Protein 9CWW (pdb70)

Secondary structure (DSSP, 8-state):
---EEEEEEEEEEEEES-EES-EEEEEEEEES--/---EEEEEEEEEEEEES-EES-EEEEEEEEES--/---EEEEEEEEEEEEES-EES-EEEEEEEEES--/---EEEEEEEEEEEEES-EES-EEEEEEEEES--/---EEEEEEEEEEEEES-EES-EEEEEEEEES--/---EEEEEEEEEEEEES-EES-EEEEEEEEES--

Structure (mmCIF, N/CA/C/O backbone):
data_9CWW
#
_entry.id   9CWW
#
_cell.length_a   1.00
_cell.length_b   1.00
_cell.length_c   1.00
_cell.angle_alpha   90.00
_cell.angle_beta   90.00
_cell.angle_gamma   90.00
#
_symmetry.space_group_name_H-M   'P 1'
#
loop_
_atom_site.group_PDB
_atom_site.id
_atom_site.type_symbol
_atom_site.label_atom_id
_atom_site.label_alt_id
_atom_site.label_comp_id
_atom_site.label_asym_id
_atom_site.label_entity_id
_atom_site.label_seq_id
_atom_site.pdbx_PDB_ins_code
_atom_site.Cartn_x
_atom_site.Cartn_y
_atom_site.Cartn_z
_atom_site.occupancy
_atom_site.B_iso_or_equiv
_atom_site.auth_seq_id
_atom_site.auth_comp_id
_atom_site.auth_asym_id
_atom_site.auth_atom_id
_atom_site.pdbx_PDB_model_num
ATOM 1 N N . PRO A 1 42 ? 163.42210 124.58561 144.26473 1.000 62.93007 42 PRO A N 1
ATOM 2 C CA . PRO A 1 42 ? 162.41730 125.41797 143.59868 1.000 61.42172 42 PRO A CA 1
ATOM 3 C C . PRO A 1 42 ? 161.94672 126.58239 144.46564 1.000 60.98150 42 PRO A C 1
ATOM 4 O O . PRO A 1 42 ? 161.72054 126.40658 145.66184 1.000 61.65579 42 PRO A O 1
ATOM 8 N N . GLY A 1 43 ? 161.80633 127.76143 143.85888 1.000 52.82113 43 GLY A N 1
ATOM 9 C CA . GLY A 1 43 ? 161.37695 128.92544 144.61544 1.000 49.09445 43 GLY A CA 1
ATOM 10 C C . GLY A 1 43 ? 159.95411 128.80698 145.12521 1.000 48.04282 43 GLY A C 1
ATOM 11 O O . GLY A 1 43 ? 159.65740 129.18905 146.25975 1.000 47.97679 43 GLY A O 1
ATOM 12 N N . LEU A 1 44 ? 159.05586 128.27785 144.29685 1.000 42.58660 44 LEU A N 1
ATOM 13 C CA . LEU A 1 44 ? 157.64885 128.13398 144.65767 1.000 36.07968 44 LEU A CA 1
ATOM 14 C C . LEU A 1 44 ? 157.06267 126.97078 143.87125 1.000 37.93784 44 LEU A C 1
ATOM 15 O O . LEU A 1 44 ? 157.02047 127.01065 142.63795 1.000 46.08012 44 LEU A O 1
ATOM 20 N N . MET A 1 45 ? 156.61517 125.94037 144.58283 1.000 39.18995 45 MET A N 1
ATOM 21 C CA . MET A 1 45 ? 155.92558 124.80226 143.98875 1.000 37.97266 45 MET A CA 1
ATOM 22 C C . MET A 1 45 ? 154.49737 124.78691 144.51291 1.000 38.49881 45 MET A C 1
ATOM 23 O O . MET A 1 45 ? 154.28120 124.79833 145.72899 1.000 47.15036 45 MET A O 1
ATOM 28 N N . ALA A 1 46 ? 153.52694 124.76592 143.60203 1.000 31.56629 46 ALA A N 1
ATOM 29 C CA . ALA A 1 46 ? 152.12196 124.85614 143.98189 1.000 31.38103 46 ALA A CA 1
ATOM 30 C C . ALA A 1 46 ? 151.29494 123.92410 143.11228 1.000 31.76736 46 ALA A C 1
ATOM 31 O O . ALA A 1 46 ? 151.33156 124.02347 141.88274 1.000 36.72330 46 ALA A O 1
ATOM 33 N N . GLN A 1 47 ? 150.55529 123.02201 143.75142 1.000 29.93596 47 GLN A N 1
ATOM 34 C CA . GLN A 1 47 ? 149.55192 122.20036 143.08434 1.000 26.63412 47 GLN A CA 1
ATOM 35 C C . GLN A 1 47 ? 148.18740 122.62764 143.61108 1.000 26.13233 47 GLN A C 1
ATOM 36 O O . GLN A 1 47 ? 147.82587 122.30756 144.74763 1.000 41.88031 47 GLN A O 1
ATOM 42 N N . MET A 1 48 ? 147.43231 123.34884 142.78788 1.000 21.51893 48 MET A N 1
ATOM 43 C CA . MET A 1 48 ? 146.20256 123.99798 143.21871 1.000 25.72602 48 MET A CA 1
ATOM 44 C C . MET A 1 48 ? 145.02302 123.47323 142.41461 1.000 26.38588 48 MET A C 1
ATOM 45 O O . MET A 1 48 ? 145.10391 123.35619 141.18776 1.000 30.91336 48 MET A O 1
ATOM 50 N N . ALA A 1 49 ? 143.93343 123.15797 143.11028 1.000 27.99495 49 ALA A N 1
ATOM 51 C CA . ALA A 1 49 ? 142.66976 122.77077 142.49262 1.000 25.11542 49 ALA A CA 1
ATOM 52 C C . ALA A 1 49 ? 141.59691 123.72593 142.99919 1.000 24.20202 49 ALA A C 1
ATOM 53 O O . ALA A 1 49 ? 141.15729 123.61988 144.14890 1.000 39.27626 49 ALA A O 1
ATOM 55 N N . THR A 1 50 ? 141.17810 124.65385 142.14501 1.000 29.12103 50 THR A N 1
ATOM 56 C CA . THR A 1 50 ? 140.24825 125.70748 142.51956 1.000 30.95687 50 THR A CA 1
ATOM 57 C C . THR A 1 50 ? 138.92294 125.52608 141.79156 1.000 28.07663 50 THR A C 1
ATOM 58 O O . THR A 1 50 ? 138.88910 125.25790 140.58723 1.000 35.30471 50 THR A O 1
ATOM 62 N N . THR A 1 51 ? 137.82937 125.67170 142.53697 1.000 27.00419 51 THR A N 1
ATOM 63 C CA . THR A 1 51 ? 136.48485 125.55442 141.98477 1.000 25.44271 51 THR A CA 1
ATOM 64 C C . THR A 1 51 ? 135.67203 126.75642 142.43577 1.000 23.31211 51 THR A C 1
ATOM 65 O O . THR A 1 51 ? 135.60779 127.04714 143.63386 1.000 39.58347 51 THR A O 1
ATOM 69 N N . ALA A 1 52 ? 135.05376 127.44967 141.48318 1.000 23.14611 52 ALA A N 1
ATOM 70 C CA . ALA A 1 52 ? 134.24130 128.62300 141.77155 1.000 22.32371 52 ALA A CA 1
ATOM 71 C C . ALA A 1 52 ? 132.91657 128.51147 141.03453 1.000 24.16166 52 ALA A C 1
ATOM 72 O O . ALA A 1 52 ? 132.89058 128.18383 139.84429 1.000 32.29172 52 ALA A O 1
ATOM 74 N N . ALA A 1 53 ? 131.82258 128.78137 141.74216 1.000 20.53934 53 ALA A N 1
ATOM 75 C CA . ALA A 1 53 ? 130.49142 128.76624 141.15602 1.000 18.20115 53 ALA A CA 1
ATOM 76 C C . ALA A 1 53 ? 129.67296 129.90214 141.74765 1.000 16.38877 53 ALA A C 1
ATOM 77 O O . ALA A 1 53 ? 129.71751 130.14164 142.95685 1.000 32.74079 53 ALA A O 1
ATOM 79 N N . GLY A 1 54 ? 128.92327 130.59437 140.89346 1.000 22.49716 54 GLY A N 1
ATOM 80 C CA . GLY A 1 54 ? 128.11029 131.70712 141.34317 1.000 24.39347 54 GLY A CA 1
ATOM 81 C C . GLY A 1 54 ? 128.91905 132.83991 141.94094 1.000 21.35213 54 GLY A C 1
ATOM 82 O O . GLY A 1 54 ? 128.61861 133.31275 143.04046 1.000 34.69719 54 GLY A O 1
ATOM 83 N N . VAL A 1 55 ? 129.95887 133.27282 141.23602 1.000 25.18914 55 VAL A N 1
ATOM 84 C CA . VAL A 1 55 ? 130.84826 134.32717 141.70787 1.000 22.11240 55 VAL A CA 1
ATOM 85 C C . VAL A 1 55 ? 130.49725 135.61785 140.98070 1.000 25.95924 55 VAL A C 1
ATOM 86 O O . VAL A 1 55 ? 130.45022 135.65229 139.74540 1.000 33.36760 55 VAL A O 1
ATOM 90 N N . ALA A 1 56 ? 130.24912 136.67915 141.74447 1.000 29.46136 56 ALA A N 1
ATOM 91 C CA . ALA A 1 56 ? 129.98116 138.00495 141.20109 1.000 23.89778 56 ALA A CA 1
ATOM 92 C C . ALA A 1 56 ? 131.03610 138.96451 141.73024 1.000 23.00486 56 ALA A 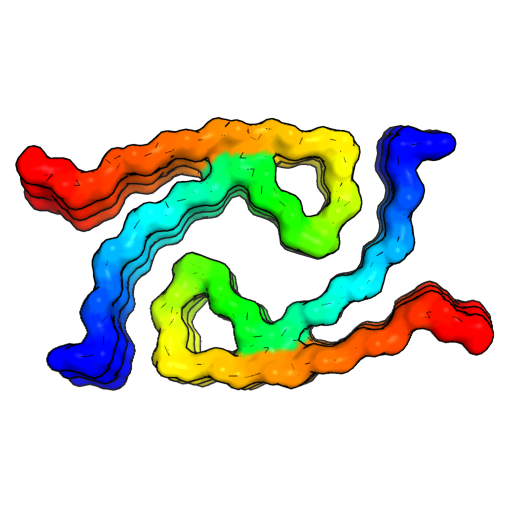C 1
ATOM 93 O O . ALA A 1 56 ? 131.16806 139.13533 142.94667 1.000 31.98566 56 ALA A O 1
ATOM 95 N N . VAL A 1 57 ? 131.78158 139.58803 140.82217 1.000 23.84963 57 VAL A N 1
ATOM 96 C CA . VAL A 1 57 ? 132.86854 140.49412 141.17647 1.000 26.47968 57 VAL A CA 1
ATOM 97 C C . VAL A 1 57 ? 132.57616 141.83999 140.52826 1.000 21.37865 57 VAL A C 1
ATOM 98 O O . VAL A 1 57 ? 132.55089 141.95067 139.29549 1.000 28.85697 57 VAL A O 1
ATOM 102 N N . GLY A 1 58 ? 132.35653 142.85956 141.35306 1.000 24.72847 58 GLY A N 1
ATOM 103 C CA . GLY A 1 58 ? 132.07850 144.19460 140.84469 1.000 17.34056 58 GLY A CA 1
ATOM 104 C C . GLY A 1 58 ? 130.86503 144.26276 139.94489 1.000 20.78259 58 GLY A C 1
ATOM 105 O O . GLY A 1 58 ? 130.87563 144.99298 138.94674 1.000 28.30038 58 GLY A O 1
ATOM 106 N N . SER A 1 59 ? 129.80864 143.52909 140.28415 1.000 21.21957 59 SER A N 1
ATOM 107 C CA . SER A 1 59 ? 128.66709 143.35343 139.40136 1.000 25.28946 59 SER A CA 1
ATOM 108 C C . SER A 1 59 ? 127.37543 143.71130 140.12135 1.000 22.77780 59 SER A C 1
ATOM 109 O O . SER A 1 59 ? 127.28616 143.63851 141.34848 1.000 31.25810 59 SER A O 1
ATOM 112 N N . ALA A 1 60 ? 126.37350 144.10655 139.34049 1.000 27.05797 60 ALA A N 1
ATOM 113 C CA . ALA A 1 60 ? 125.02902 144.37196 139.85024 1.000 26.47338 60 ALA A CA 1
ATOM 114 C C . ALA A 1 60 ? 124.14026 143.21856 139.39701 1.000 26.47065 60 ALA A C 1
ATOM 115 O O . ALA A 1 60 ? 123.60602 143.21926 138.28774 1.000 29.69620 60 ALA A O 1
ATOM 117 N N . VAL A 1 61 ? 123.98469 142.22355 140.26639 1.000 24.96515 61 VAL A N 1
ATOM 118 C CA . VAL A 1 61 ? 123.26818 140.99677 139.93862 1.000 26.13081 61 VAL A CA 1
ATOM 119 C C . VAL A 1 61 ? 121.99823 140.91334 140.77103 1.000 20.86860 61 VAL A C 1
ATOM 120 O O . VAL A 1 61 ? 122.01843 141.14001 141.98583 1.000 32.17874 61 VAL A O 1
ATOM 124 N N . GLY A 1 62 ? 120.88610 140.59068 140.11231 1.000 21.03009 62 GLY A N 1
ATOM 125 C CA . GLY A 1 62 ? 119.63155 140.42952 140.82487 1.000 22.45721 62 GLY A CA 1
ATOM 126 C C . GLY A 1 62 ? 119.61943 139.21835 141.73757 1.000 24.92632 62 GLY A C 1
ATOM 127 O O . GLY A 1 62 ? 119.11683 139.28337 142.86284 1.000 28.66368 62 GLY A O 1
ATOM 128 N N . HIS A 1 63 ? 120.17241 138.10149 141.26867 1.000 26.00608 63 HIS A N 1
ATOM 129 C CA . HIS A 1 63 ? 120.15724 136.85996 142.02794 1.000 19.04558 63 HIS A CA 1
ATOM 130 C C . HIS A 1 63 ? 121.32479 135.99454 141.57864 1.000 21.53593 63 HIS A C 1
ATOM 131 O O . HIS A 1 63 ? 121.61155 135.90157 140.38259 1.000 36.01250 63 HIS A O 1
ATOM 138 N N . VAL A 1 64 ? 121.99138 135.36241 142.54248 1.000 22.21315 64 VAL A N 1
ATOM 139 C CA . VAL A 1 64 ? 123.14749 134.51285 142.28169 1.000 22.61895 64 VAL A CA 1
ATOM 140 C C . VAL A 1 64 ? 122.89542 133.14046 142.88875 1.000 26.03054 64 VAL A C 1
ATOM 141 O O . VAL A 1 64 ? 122.50597 133.03521 144.05688 1.000 33.95914 64 VAL A O 1
ATOM 145 N N . MET A 1 65 ? 123.11894 132.09410 142.09671 1.000 33.19581 65 MET A N 1
ATOM 146 C CA . MET A 1 65 ? 123.05542 130.71515 142.56144 1.000 30.46561 65 MET A CA 1
ATOM 147 C C . MET A 1 65 ? 124.37912 130.03754 142.24748 1.000 30.32454 65 MET A C 1
ATOM 148 O O . MET A 1 65 ? 124.92431 130.21473 141.15370 1.000 39.76101 65 MET A O 1
ATOM 153 N N . GLY A 1 66 ? 124.89407 129.26786 143.20170 1.000 24.34736 66 GLY A N 1
ATOM 154 C CA . GLY A 1 66 ? 126.16476 128.59944 143.00800 1.000 21.80361 66 GLY A CA 1
ATOM 155 C C . GLY A 1 66 ? 126.26653 127.25462 143.69582 1.000 23.94622 66 GLY A C 1
ATOM 156 O O . GLY A 1 66 ? 125.91110 127.11870 144.86998 1.000 39.96711 66 GLY A O 1
ATOM 157 N N . SER A 1 67 ? 126.75041 126.25029 142.96831 1.000 24.89597 67 SER A N 1
ATOM 158 C CA . SER A 1 67 ? 126.98048 124.91668 143.51009 1.000 25.64293 67 SER A CA 1
ATOM 159 C C . SER A 1 67 ? 128.33682 124.43280 143.02424 1.000 24.25592 67 SER A C 1
ATOM 160 O O . SER A 1 67 ? 128.55219 124.29840 141.81566 1.000 35.55635 67 SER A O 1
ATOM 163 N N . ALA A 1 68 ? 129.24632 124.17249 143.95903 1.000 27.90683 68 ALA A N 1
ATOM 164 C CA . ALA A 1 68 ? 130.60920 123.78440 143.63018 1.000 26.61254 68 ALA A CA 1
ATOM 165 C C . ALA A 1 68 ? 131.00913 122.55134 144.42563 1.000 28.74594 68 ALA A C 1
ATOM 166 O O . ALA A 1 68 ? 130.68006 122.42966 145.60892 1.000 38.75587 68 ALA A O 1
ATOM 168 N N . LEU A 1 69 ? 131.71874 121.63873 143.76615 1.000 26.92737 69 LEU A N 1
ATOM 169 C CA . LEU A 1 69 ? 132.22807 120.42559 144.38788 1.000 29.56364 69 LEU A CA 1
ATOM 170 C C . LEU A 1 69 ? 133.65936 120.20147 143.92533 1.000 29.98733 69 LEU A C 1
ATOM 171 O O . LEU A 1 69 ? 133.97787 120.40566 142.75048 1.000 35.96075 69 LEU A O 1
ATOM 176 N N . THR A 1 70 ? 134.52115 119.78414 144.85036 1.000 38.19387 70 THR A N 1
ATOM 177 C CA . THR A 1 70 ? 135.93153 119.57121 144.55510 1.000 37.03846 70 THR A CA 1
ATOM 178 C C . THR A 1 70 ? 136.40123 118.26404 145.17194 1.000 35.18400 70 THR A C 1
ATOM 179 O O . THR A 1 70 ? 136.16913 118.01331 146.35868 1.000 43.04477 70 THR A O 1
ATOM 183 N N . GLY A 1 71 ? 137.05772 117.43800 144.36340 1.000 34.78290 71 GLY A N 1
ATOM 184 C CA . GLY A 1 71 ? 137.76258 116.27547 144.86211 1.000 32.24621 71 GLY A CA 1
ATOM 185 C C . GLY A 1 71 ? 139.19768 116.28627 144.38168 1.000 33.45397 71 GLY A C 1
ATOM 186 O O . GLY A 1 71 ? 139.44947 116.16933 143.17943 1.000 46.44338 71 GLY A O 1
ATOM 187 N N . ALA A 1 72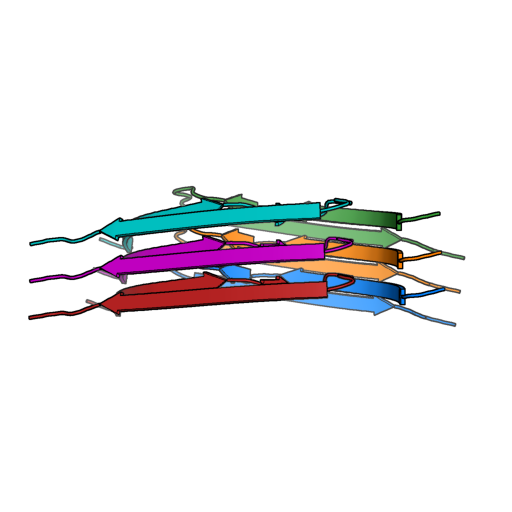 ? 140.15073 116.42418 145.29991 1.000 35.18436 72 ALA A N 1
ATOM 188 C CA . ALA A 1 72 ? 141.54262 116.60199 144.91895 1.000 35.59326 72 ALA A CA 1
ATOM 189 C C . ALA A 1 72 ? 142.44589 115.78810 145.83299 1.000 40.08948 72 ALA A C 1
ATOM 190 O O . ALA A 1 72 ? 142.09410 115.47352 146.97194 1.000 43.08838 72 ALA A O 1
ATOM 192 N N . PHE A 1 73 ? 143.62514 115.45348 145.30593 1.000 40.50313 73 PHE A N 1
ATOM 193 C CA . PHE A 1 73 ? 144.67148 114.75827 146.05768 1.000 41.02529 73 PHE A CA 1
ATOM 194 C C . PHE A 1 73 ? 144.15731 113.45391 146.66209 1.000 41.66877 73 PHE A C 1
ATOM 195 O O . PHE A 1 73 ? 144.45399 113.11344 147.80890 1.000 42.13938 73 PHE A O 1
ATOM 203 N N . SER A 1 74 ? 143.37752 112.71493 145.87823 1.000 49.40444 74 SER A N 1
ATOM 204 C CA . SER A 1 74 ? 142.84500 111.42906 146.30549 1.000 50.75145 74 SER A CA 1
ATOM 205 C C . SER A 1 74 ? 143.89437 110.34517 146.09719 1.000 49.76525 74 SER A C 1
ATOM 206 O O . SER A 1 74 ? 144.49391 110.25083 145.02154 1.000 50.82481 74 SER A O 1
ATOM 209 N N . GLY A 1 75 ? 144.11353 109.53374 147.12622 1.000 52.67279 75 GLY A N 1
ATOM 210 C CA . GLY A 1 75 ? 145.09142 108.46399 147.05758 1.000 52.34434 75 GLY A CA 1
ATOM 211 C C . GLY A 1 75 ? 144.66341 107.31494 146.16625 1.000 53.90312 75 GLY A C 1
ATOM 212 O O . GLY A 1 75 ? 143.48180 107.16401 145.85645 1.000 55.30507 75 GLY A O 1
ATOM 213 N N . PRO B 1 42 ? 163.89922 125.74065 139.78775 1.000 62.93007 42 PRO B N 1
ATOM 214 C CA . PRO B 1 42 ? 162.86350 126.53178 139.11884 1.000 61.42172 42 PRO B CA 1
ATOM 215 C C . PRO B 1 42 ? 162.33892 127.67197 139.98701 1.000 60.98150 42 PRO B C 1
ATOM 216 O O . PRO B 1 42 ? 162.11388 127.48240 141.18133 1.000 61.65579 42 PRO B O 1
ATOM 220 N N . GLY B 1 43 ? 162.15169 128.84612 139.38341 1.000 52.82113 43 GLY B N 1
ATOM 221 C CA . GLY B 1 43 ? 161.66889 129.98804 140.14142 1.000 49.09445 43 GLY B CA 1
ATOM 222 C C . GLY B 1 43 ? 160.24962 129.80719 140.64277 1.000 48.04282 43 GLY B C 1
ATOM 223 O O . GLY B 1 43 ? 159.93066 130.17219 141.77688 1.000 47.97679 43 GLY B O 1
ATOM 224 N N . LEU B 1 44 ? 159.37932 129.24320 139.80759 1.000 42.58660 44 LEU B N 1
ATOM 225 C CA . LEU B 1 44 ? 157.97778 129.03817 140.15999 1.000 36.07968 44 LEU B CA 1
ATOM 226 C C . LEU B 1 44 ? 157.44608 127.85385 139.36639 1.000 37.93784 44 LEU B C 1
ATOM 227 O O . LEU B 1 44 ? 157.40899 127.89630 138.13302 1.000 46.08012 44 LEU B O 1
ATOM 232 N N . MET B 1 45 ? 157.03905 126.80276 140.07200 1.000 39.18995 45 MET B N 1
ATOM 233 C CA . MET B 1 45 ? 156.40192 125.63841 139.47025 1.000 37.97266 45 MET B CA 1
ATOM 234 C C . MET B 1 45 ? 154.97280 125.56029 139.98629 1.000 38.49881 45 MET B C 1
ATOM 235 O O . MET B 1 45 ? 154.74967 125.55814 141.20117 1.000 47.15036 45 MET B O 1
ATOM 240 N N . ALA B 1 46 ? 154.00916 125.50120 139.06989 1.000 31.56629 46 ALA B N 1
ATOM 241 C CA . ALA B 1 46 ? 152.59956 125.53007 139.44212 1.000 31.38103 46 ALA B CA 1
ATOM 242 C C . ALA B 1 46 ? 151.81784 124.56672 138.56476 1.000 31.76736 46 ALA B C 1
ATOM 243 O O . ALA B 1 46 ? 151.85693 124.67196 137.33578 1.000 36.72330 46 ALA B O 1
ATOM 245 N N . GLN B 1 47 ? 151.11385 123.63163 139.19670 1.000 29.93596 47 GLN B N 1
ATOM 246 C CA . GLN B 1 47 ? 150.15012 122.77033 138.52124 1.000 26.63412 47 GLN B CA 1
ATOM 247 C C . GLN B 1 47 ? 148.76575 123.13714 139.04170 1.000 26.13233 47 GLN B C 1
ATOM 248 O O . GLN B 1 47 ? 148.41197 122.79788 140.17512 1.000 41.88031 47 GLN B O 1
ATOM 254 N N . MET B 1 48 ? 147.98511 123.82843 138.21667 1.000 21.51893 48 MET B N 1
ATOM 255 C CA . MET B 1 48 ? 146.72644 124.42299 138.64273 1.000 25.72602 48 MET B CA 1
ATOM 256 C C . MET B 1 48 ? 145.57479 123.85130 137.83024 1.000 26.38588 48 MET B C 1
ATOM 257 O O . MET B 1 48 ? 145.66733 123.74220 136.60348 1.000 30.91336 48 MET B O 1
ATOM 262 N N . ALA B 1 49 ? 144.49584 123.48737 138.51870 1.000 27.99495 49 ALA B N 1
ATOM 263 C CA . ALA B 1 49 ? 143.25325 123.04885 137.89264 1.000 25.11542 49 ALA B CA 1
ATOM 264 C C . ALA B 1 49 ? 142.13786 123.95557 138.39634 1.000 24.20202 49 ALA B C 1
ATOM 265 O O . ALA B 1 49 ? 141.69686 123.82676 139.54319 1.000 39.27626 49 ALA B O 1
ATOM 267 N N . THR B 1 50 ? 141.68453 124.86784 137.54292 1.000 29.12103 50 THR B N 1
ATOM 268 C CA . THR B 1 50 ? 140.70855 125.87951 137.91574 1.000 30.95687 50 THR B CA 1
ATOM 269 C C . THR B 1 50 ? 139.39620 125.64436 137.17968 1.000 28.07663 50 THR B C 1
ATOM 270 O O . THR B 1 50 ? 139.38044 125.37930 135.97428 1.000 35.30471 50 THR B O 1
ATOM 274 N N . THR B 1 51 ? 138.29333 125.74055 137.91939 1.000 27.00419 51 THR B N 1
ATOM 275 C CA . THR B 1 51 ? 136.95809 125.56802 137.35923 1.000 25.44271 51 THR B CA 1
ATOM 276 C C . THR B 1 51 ? 136.09227 126.73264 137.80966 1.000 23.31211 51 THR B C 1
ATOM 277 O O . THR B 1 51 ? 136.00911 127.01607 139.00833 1.000 39.58347 51 THR B O 1
ATOM 281 N N . ALA B 1 52 ? 135.45022 127.40230 136.85591 1.000 23.14611 52 ALA B N 1
ATOM 282 C CA . ALA B 1 52 ? 134.58688 128.53887 137.14361 1.000 22.32371 52 ALA B CA 1
ATOM 283 C C . ALA B 1 52 ? 133.27217 128.37359 136.39877 1.000 24.16166 52 ALA B C 1
ATOM 284 O O . ALA B 1 52 ? 133.26671 128.04940 135.20731 1.000 32.29172 52 ALA B O 1
ATOM 286 N N . ALA B 1 53 ? 132.16379 128.59406 137.10112 1.000 20.53934 53 ALA B N 1
ATOM 287 C CA . ALA B 1 53 ? 130.83773 128.52427 136.50744 1.000 18.20115 53 ALA B CA 1
ATOM 288 C C . ALA B 1 53 ? 129.96831 129.62211 137.09823 1.000 16.38877 53 ALA B C 1
ATOM 289 O O . ALA B 1 53 ? 129.99597 129.85897 138.30845 1.000 32.74079 53 ALA B O 1
ATOM 291 N N . GLY B 1 54 ? 129.19448 130.28479 136.24215 1.000 22.49716 54 GLY B N 1
ATOM 292 C CA . GLY B 1 54 ? 128.33230 131.36025 136.69098 1.000 24.39347 54 GLY B CA 1
ATOM 293 C C . GLY B 1 54 ? 129.08871 132.52435 137.29708 1.000 21.35213 54 GLY B C 1
ATOM 294 O O . GLY B 1 54 ? 128.76233 132.98002 138.39646 1.000 34.69719 54 GLY B O 1
ATOM 295 N N . VAL B 1 55 ? 130.11296 133.00373 136.59948 1.000 25.18914 55 VAL B N 1
ATOM 296 C CA . VAL B 1 55 ? 130.95396 134.09335 137.07986 1.000 22.11240 55 VAL B CA 1
ATOM 297 C C . VAL B 1 55 ? 130.55221 135.37048 136.35504 1.000 25.95924 55 VAL B C 1
ATOM 298 O O . VAL B 1 55 ? 130.51053 135.40731 135.11961 1.000 33.36760 55 VAL B O 1
ATOM 302 N N . ALA B 1 56 ? 130.25483 136.41750 137.12094 1.000 29.46136 56 ALA B N 1
ATOM 303 C CA . ALA B 1 56 ? 129.93354 137.73260 136.58048 1.000 23.89778 56 ALA B CA 1
ATOM 304 C C . ALA B 1 56 ? 130.94366 138.73438 137.11877 1.000 23.00486 56 ALA B C 1
ATOM 305 O O . ALA B 1 56 ? 131.06153 138.90632 138.33649 1.000 31.98566 56 ALA B O 1
ATOM 307 N N . VAL B 1 57 ? 131.66684 139.39236 136.21701 1.000 23.84963 57 VAL B N 1
ATOM 308 C CA . VAL B 1 57 ? 132.71219 140.34271 136.58046 1.000 26.47968 57 VAL B CA 1
ATOM 309 C C . VAL B 1 57 ? 132.36622 141.67719 135.93510 1.000 21.37865 57 VAL B C 1
ATOM 310 O O . VAL B 1 57 ? 132.34301 141.79111 134.70259 1.000 28.85697 57 VAL B O 1
ATOM 314 N N . GLY B 1 58 ? 132.09877 142.68352 136.76205 1.000 24.72847 58 GLY B N 1
ATOM 315 C CA . GLY B 1 58 ? 131.76683 144.00730 136.25658 1.000 17.34056 58 GLY B CA 1
ATOM 316 C C . GLY B 1 58 ? 130.55651 144.02686 135.35019 1.000 20.78259 58 GLY B C 1
ATOM 317 O O . GLY B 1 58 ? 130.54143 144.76044 134.35456 1.000 28.30038 58 GLY B O 1
ATOM 318 N N . SER B 1 59 ? 129.53053 143.24760 135.68104 1.000 21.21957 59 SER B N 1
ATOM 319 C CA . SER B 1 59 ? 128.40239 143.02658 134.79125 1.000 25.28946 59 SER B CA 1
ATOM 320 C C . SER B 1 59 ? 127.09270 143.32646 135.50513 1.000 22.77780 59 SER B C 1
ATOM 321 O O . SER B 1 59 ? 126.99988 143.24554 136.73149 1.000 31.25810 59 SER B O 1
ATOM 324 N N . ALA B 1 60 ? 126.07912 143.68142 134.71996 1.000 27.05797 60 ALA B N 1
ATOM 325 C CA . ALA B 1 60 ? 124.72176 143.88743 135.22301 1.000 26.47338 60 ALA B CA 1
ATOM 326 C C . ALA B 1 60 ? 123.88552 142.69880 134.76093 1.000 26.47065 60 ALA B C 1
ATOM 327 O O . ALA B 1 60 ? 123.35784 142.68069 133.64867 1.000 29.69620 60 ALA B O 1
ATOM 329 N N . VAL B 1 61 ? 123.76778 141.69497 135.62609 1.000 24.96515 61 VAL B N 1
ATOM 330 C CA . VAL B 1 61 ? 123.10606 140.43993 135.29019 1.000 26.13081 61 VAL B CA 1
ATOM 331 C C . VAL B 1 61 ? 121.83628 140.29943 136.11514 1.000 20.86860 61 VAL B C 1
ATOM 332 O O . VAL B 1 61 ? 121.84012 140.52242 137.33079 1.000 32.17874 61 VAL B O 1
ATOM 336 N N . GLY B 1 62 ? 120.74256 139.93201 135.44909 1.000 21.03009 62 GLY B N 1
ATOM 337 C CA . GLY B 1 62 ? 119.49214 139.71495 136.15402 1.000 22.45721 62 GLY B CA 1
ATOM 338 C C . GLY B 1 62 ? 119.52669 138.50110 137.06259 1.000 24.92632 62 GLY B C 1
ATOM 339 O O . GLY B 1 62 ? 119.01561 138.54061 138.18522 1.000 28.66368 62 GLY B O 1
ATOM 340 N N . HIS B 1 63 ? 120.12938 137.41053 136.59309 1.000 26.00608 63 HIS B N 1
ATOM 341 C CA . HIS B 1 63 ? 120.16303 136.16677 137.34811 1.000 19.04558 63 HIS B CA 1
ATOM 342 C C . HIS B 1 63 ? 121.36888 135.35353 136.90251 1.000 21.53593 63 HIS B C 1
ATOM 343 O O . HIS B 1 63 ? 121.66590 135.27716 135.70780 1.000 36.01250 63 HIS B O 1
ATOM 350 N N . VAL B 1 64 ? 122.05653 134.74697 137.86798 1.000 22.21315 64 VAL B N 1
ATOM 351 C CA . VAL B 1 64 ? 123.24925 133.94842 137.61088 1.000 22.61895 64 VAL B CA 1
ATOM 352 C C . VAL B 1 64 ? 123.05263 132.56437 138.21192 1.000 26.03054 64 VAL B C 1
ATOM 353 O O . VAL B 1 64 ? 122.66162 132.43842 139.37748 1.000 33.95914 64 VAL B O 1
ATOM 357 N N . MET B 1 65 ? 123.32494 131.53132 137.41766 1.000 33.19581 65 MET B N 1
ATOM 358 C CA . MET B 1 65 ? 123.31775 130.14927 137.87742 1.000 30.46561 65 MET B CA 1
ATOM 359 C C . MET B 1 65 ? 124.67086 129.52985 137.56866 1.000 30.32454 65 MET B C 1
ATOM 360 O O . MET B 1 65 ? 125.21399 129.73404 136.47857 1.000 39.76101 65 MET B O 1
ATOM 365 N N . GLY B 1 66 ? 125.21293 128.77942 138.52319 1.000 24.34736 66 GLY B N 1
ATOM 366 C CA . GLY B 1 66 ? 126.51202 128.16649 138.33443 1.000 21.80361 66 GLY B CA 1
ATOM 367 C C . GLY B 1 66 ? 126.66730 126.82479 139.01832 1.000 23.94622 66 GLY B C 1
ATOM 368 O O . GLY B 1 66 ? 126.31155 126.66964 140.19000 1.000 39.96711 66 GLY B O 1
ATOM 369 N N . SER B 1 67 ? 127.19757 125.84462 138.29020 1.000 24.89597 67 SER B N 1
ATOM 370 C CA . SER B 1 67 ? 127.48135 124.52010 138.82881 1.000 25.64293 67 SER B CA 1
ATOM 371 C C . SER B 1 67 ? 128.85975 124.09624 138.34900 1.000 24.25592 67 SER B C 1
ATOM 372 O O . SER B 1 67 ? 129.08729 123.97547 137.14121 1.000 35.55635 67 SER B O 1
ATOM 375 N N . ALA B 1 68 ? 129.77438 123.87161 139.28803 1.000 27.90683 68 ALA B N 1
ATOM 376 C CA . ALA B 1 68 ? 131.15436 123.54317 138.96557 1.000 26.61254 68 ALA B CA 1
ATOM 377 C C . ALA B 1 68 ? 131.60216 122.32545 139.75914 1.000 28.74594 68 ALA B C 1
ATOM 378 O O . ALA B 1 68 ? 131.27209 122.18562 140.94015 1.000 38.75587 68 ALA B O 1
ATOM 380 N N . LEU B 1 69 ? 132.35367 121.44629 139.10063 1.000 26.92737 69 LEU B N 1
ATOM 381 C CA . LEU B 1 69 ? 132.91087 120.25376 139.72117 1.000 29.56364 69 LEU B CA 1
ATOM 382 C C . LEU B 1 69 ? 134.35293 120.09254 139.26595 1.000 29.98733 69 LEU B C 1
ATOM 383 O O . LEU B 1 69 ? 134.66889 120.31432 138.09359 1.000 35.96075 69 LEU B O 1
ATOM 388 N N . THR B 1 70 ? 135.22666 119.70903 140.19442 1.000 38.19387 70 THR B N 1
ATOM 389 C CA . THR B 1 70 ? 136.64644 119.55749 139.90641 1.000 37.03846 70 THR B CA 1
ATOM 390 C C . THR B 1 70 ? 137.16808 118.26935 140.52152 1.000 35.18400 70 THR B C 1
ATOM 391 O O . THR B 1 70 ? 136.94038 118.00471 141.70609 1.000 43.04477 70 THR B O 1
ATOM 395 N N . GLY B 1 71 ? 137.86365 117.47495 139.71393 1.000 34.78290 71 GLY B N 1
ATOM 396 C CA . GLY B 1 71 ? 138.61471 116.34177 140.21273 1.000 32.24621 71 GLY B CA 1
ATOM 397 C C . GLY B 1 71 ? 140.05066 116.41547 139.74043 1.000 33.45397 71 GLY B C 1
ATOM 398 O O . GLY B 1 71 ? 140.31381 116.31368 138.53924 1.000 46.44338 71 GLY B O 1
ATOM 399 N N . ALA B 1 72 ? 140.99190 116.59061 140.66448 1.000 35.18436 72 ALA B N 1
ATOM 400 C CA . ALA B 1 72 ? 142.37701 116.82897 140.29196 1.000 35.59326 72 ALA B CA 1
ATOM 401 C C . ALA B 1 72 ? 143.30915 116.05108 141.20836 1.000 40.08948 72 ALA B C 1
ATOM 402 O O . ALA B 1 72 ? 142.96486 115.71771 142.34425 1.000 43.08838 72 ALA B O 1
ATOM 404 N N . PHE B 1 73 ? 144.50448 115.76894 140.68684 1.000 40.50313 73 PHE B N 1
ATOM 405 C CA . PHE B 1 73 ? 145.57538 115.11630 141.44215 1.000 41.02529 73 PHE B CA 1
ATOM 406 C C . PHE B 1 73 ? 145.11402 113.78904 142.03929 1.000 41.66877 73 PHE B C 1
ATOM 407 O O . PHE B 1 73 ? 145.41865 113.45744 143.18662 1.000 42.13938 73 PHE B O 1
ATOM 415 N N . SER B 1 74 ? 144.37078 113.02029 141.24858 1.000 49.40444 74 SER B N 1
ATOM 416 C CA . SER B 1 74 ? 143.89127 111.71136 141.66854 1.000 50.75145 74 SER B CA 1
ATOM 417 C C . SER B 1 74 ? 144.98705 110.67397 141.46254 1.000 49.76525 74 SER B C 1
ATOM 418 O O . SER B 1 74 ? 145.59597 110.60912 140.38998 1.000 50.82481 74 SER B O 1
ATOM 421 N N . GLY B 1 75 ? 145.23498 109.86894 142.49007 1.000 52.67279 75 GLY B N 1
ATOM 422 C CA . GLY B 1 75 ? 146.25798 108.84211 142.42337 1.000 52.34434 75 GLY B CA 1
ATOM 423 C C . GLY B 1 75 ? 145.88428 107.67906 141.52581 1.000 53.90312 75 GLY B C 1
ATOM 424 O O . GLY B 1 75 ? 144.71190 107.47899 141.20885 1.000 55.30507 75 GLY B O 1
ATOM 425 N N . PRO C 1 42 ? 164.33224 126.63135 135.02461 1.000 62.93007 42 PRO C N 1
ATOM 426 C CA . PRO C 1 42 ? 163.26995 127.38213 134.35086 1.000 61.42172 42 PRO C CA 1
ATOM 427 C C . PRO C 1 42 ? 162.70593 128.50864 135.21213 1.000 60.98150 42 PRO C C 1
ATOM 428 O O . PRO C 1 42 ? 162.48723 128.31855 136.40753 1.000 61.65579 42 PRO C O 1
ATOM 432 N N . GLY C 1 43 ? 162.47834 129.67196 134.60147 1.000 52.82113 43 GLY C N 1
ATOM 433 C CA . GLY C 1 43 ? 161.95605 130.80100 135.35258 1.000 49.09445 43 GLY C CA 1
ATOM 434 C C . GLY C 1 43 ? 160.54375 130.57411 135.85486 1.000 48.04282 43 GLY C C 1
ATOM 435 O O . GLY C 1 43 ? 160.21198 130.93464 136.98673 1.000 47.97679 43 GLY C O 1
ATOM 436 N N . LEU C 1 44 ? 159.69376 129.97533 135.02299 1.000 42.58660 44 LEU C N 1
ATOM 437 C CA . LEU C 1 44 ? 158.30004 129.72400 135.37647 1.000 36.07968 44 LEU C CA 1
ATOM 438 C C . LEU C 1 44 ? 157.80992 128.51725 134.58994 1.000 37.93784 44 LEU C C 1
ATOM 439 O O . LEU C 1 44 ? 157.77176 128.55100 133.35633 1.000 46.08012 44 LEU C O 1
ATOM 444 N N . MET C 1 45 ? 157.43931 127.45694 135.30180 1.000 39.18995 45 MET C N 1
ATOM 445 C CA . MET C 1 45 ? 156.84307 126.26765 134.70698 1.000 37.97266 45 MET C CA 1
ATOM 446 C C . MET C 1 45 ? 155.41736 126.14317 135.22334 1.000 38.49881 45 MET C C 1
ATOM 447 O O . MET C 1 45 ? 155.19406 126.14057 136.43818 1.000 47.15036 45 MET C O 1
ATOM 452 N N . ALA C 1 46 ? 154.45663 126.04526 134.30720 1.000 31.56629 46 ALA C N 1
ATOM 453 C CA . ALA C 1 46 ? 153.04675 126.02752 134.67912 1.000 31.38103 46 ALA C CA 1
ATOM 454 C C . ALA C 1 46 ? 152.29913 125.03244 133.80747 1.000 31.76736 46 ALA C C 1
ATOM 455 O O . ALA C 1 46 ? 152.33493 125.13161 132.57788 1.000 36.72330 46 ALA C O 1
ATOM 457 N N . GLN C 1 47 ? 151.62776 124.07733 134.44494 1.000 29.93596 47 GLN C N 1
ATOM 458 C CA . GLN C 1 47 ? 150.69464 123.17914 133.77456 1.000 26.63412 47 GLN C CA 1
ATOM 459 C C . GLN C 1 47 ? 149.29823 123.50091 134.29268 1.000 26.13233 47 GLN C C 1
ATOM 460 O O . GLN C 1 47 ? 148.95606 123.15639 135.42807 1.000 41.88031 47 GLN C O 1
ATOM 466 N N . MET C 1 48 ? 148.49438 124.15979 133.46343 1.000 21.51893 48 MET C N 1
ATOM 467 C CA . MET C 1 48 ? 147.21574 124.71296 133.88579 1.000 25.72602 48 MET C CA 1
ATOM 468 C C . MET C 1 48 ? 146.08483 124.09686 133.07663 1.000 26.38588 48 MET C C 1
ATOM 469 O O . MET C 1 48 ? 146.18147 123.98369 131.85056 1.000 30.91336 48 MET C O 1
ATOM 474 N N . ALA C 1 49 ? 145.01892 123.69993 133.76715 1.000 27.99495 49 ALA C N 1
ATOM 475 C CA . ALA C 1 49 ? 143.79245 123.21489 133.14361 1.000 25.11542 49 ALA C CA 1
ATOM 476 C C . ALA C 1 49 ? 142.64617 124.08544 133.64175 1.000 24.20202 49 ALA C C 1
ATOM 477 O O . ALA C 1 49 ? 142.20955 123.94831 134.78931 1.000 39.27626 49 ALA C O 1
ATOM 479 N N . THR C 1 50 ? 142.16179 124.97634 132.78283 1.000 29.12103 50 THR C N 1
ATOM 480 C CA . THR C 1 50 ? 141.15124 125.95582 133.14947 1.000 30.95687 50 THR C CA 1
ATOM 481 C C . THR C 1 50 ? 139.84805 125.67096 132.41471 1.000 28.07663 50 THR C C 1
ATOM 482 O O . THR C 1 50 ? 139.84185 125.39829 131.21092 1.000 35.30471 50 THR C O 1
ATOM 486 N N . THR C 1 51 ? 138.74229 125.73332 133.15372 1.000 27.00419 51 THR C N 1
ATOM 487 C CA . THR C 1 51 ? 137.41399 125.51131 132.59447 1.000 25.44271 51 THR C CA 1
ATOM 488 C C . THR C 1 51 ? 136.50822 126.64792 133.03782 1.000 23.31211 51 THR C C 1
ATOM 489 O O . THR C 1 51 ? 136.41493 126.93548 134.23476 1.000 39.58347 51 THR C O 1
ATOM 493 N N . ALA C 1 52 ? 135.84366 127.28922 132.08001 1.000 23.14611 52 ALA C N 1
ATOM 494 C CA . ALA C 1 52 ? 134.94139 128.39692 132.36080 1.000 22.32371 52 ALA C CA 1
ATOM 495 C C . ALA C 1 52 ? 133.63343 128.18175 131.61683 1.000 24.16166 52 ALA C C 1
ATOM 496 O O . ALA C 1 52 ? 133.63957 127.85044 130.42734 1.000 32.29172 52 ALA C O 1
ATOM 498 N N . ALA C 1 53 ? 132.51786 128.36791 132.31774 1.000 20.53934 53 ALA C N 1
ATOM 499 C CA . ALA C 1 53 ? 131.19519 128.24868 131.72436 1.000 18.20115 53 ALA C CA 1
ATOM 500 C C . ALA C 1 53 ? 130.28810 129.31928 132.30846 1.000 16.38877 53 ALA C C 1
ATOM 501 O O . ALA C 1 53 ? 130.30717 129.56420 133.51725 1.000 32.74079 53 ALA C O 1
ATOM 503 N N . GLY C 1 54 ? 129.49205 129.94962 131.44834 1.000 22.49716 54 GLY C N 1
ATOM 504 C CA . GLY C 1 54 ? 128.59301 130.99725 131.89063 1.000 24.39347 54 GLY C CA 1
ATOM 505 C C . GLY C 1 54 ? 129.30846 132.19045 132.48982 1.000 21.35213 54 GLY C C 1
ATOM 506 O O . GLY C 1 54 ? 128.96617 132.64112 133.58641 1.000 34.69719 54 GLY C O 1
ATOM 507 N N . VAL C 1 55 ? 130.31572 132.70082 131.78945 1.000 25.18914 55 VAL C N 1
ATOM 508 C CA . VAL C 1 55 ? 131.11833 133.82177 132.26337 1.000 22.11240 55 VAL C CA 1
ATOM 509 C C . VAL C 1 55 ? 130.67282 135.07986 131.53087 1.000 25.95924 55 VAL C C 1
ATOM 510 O O . VAL C 1 55 ? 130.63027 135.10782 130.29524 1.000 33.36760 55 VAL C O 1
ATOM 514 N N . ALA C 1 56 ? 130.33913 136.12053 132.29044 1.000 29.46136 56 ALA C N 1
ATOM 515 C CA . ALA C 1 56 ? 129.97265 137.42045 131.74208 1.000 23.89778 56 ALA C CA 1
ATOM 516 C C . ALA C 1 56 ? 130.94731 138.45981 132.27445 1.000 23.00486 56 ALA C C 1
ATOM 517 O O . ALA C 1 56 ? 131.05878 138.64302 133.49113 1.000 31.98566 56 ALA C O 1
ATOM 519 N N . VAL C 1 57 ? 131.64754 139.13703 131.36883 1.000 23.84963 57 VAL C N 1
ATOM 520 C CA . VAL C 1 57 ? 132.65925 140.12517 131.72668 1.000 26.47968 57 VAL C CA 1
ATOM 521 C C . VAL C 1 57 ? 132.26747 141.44298 131.07330 1.000 21.37865 57 VAL C C 1
ATOM 522 O O . VAL C 1 57 ? 132.24072 141.54864 129.84012 1.000 28.85697 57 VAL C O 1
ATOM 526 N N . GLY C 1 58 ? 131.96508 142.44438 131.89417 1.000 24.72847 58 GLY C N 1
ATOM 527 C CA . GLY C 1 58 ? 131.58765 143.75282 131.38074 1.000 17.34056 58 GLY C CA 1
ATOM 528 C C . GLY C 1 58 ? 130.37766 143.72502 130.47412 1.000 20.78259 58 GLY C C 1
ATOM 529 O O . GLY C 1 58 ? 130.33749 144.45166 129.47411 1.000 28.30038 58 GLY C O 1
ATOM 530 N N . SER C 1 59 ? 129.37918 142.91270 130.80954 1.000 21.21957 59 SER C N 1
ATOM 531 C CA . SER C 1 59 ? 128.25964 142.64741 129.92097 1.000 25.28946 59 SER C CA 1
ATOM 532 C C . SER C 1 59 ? 126.94014 142.90603 130.63292 1.000 22.77780 59 SER C C 1
ATOM 533 O O . SER C 1 59 ? 126.84979 142.82930 131.85973 1.000 31.25810 59 SER C O 1
ATOM 536 N N . ALA C 1 60 ? 125.91511 143.22097 129.84553 1.000 27.05797 60 ALA C N 1
ATOM 537 C CA . ALA C 1 60 ? 124.55128 143.38286 130.34719 1.000 26.47338 60 ALA C CA 1
ATOM 538 C C . ALA C 1 60 ? 123.75685 142.16324 129.89217 1.000 26.47065 60 ALA C C 1
ATOM 539 O O . ALA C 1 60 ? 123.23045 142.12020 128.77999 1.000 29.69620 60 ALA C O 1
ATOM 541 N N . VAL C 1 61 ? 123.67367 141.16113 130.76332 1.000 24.96515 61 VAL C N 1
ATOM 542 C CA . VAL C 1 61 ? 123.05591 139.88194 130.43489 1.000 26.13081 61 VAL C CA 1
ATOM 543 C C . VAL C 1 61 ? 121.79150 139.70250 131.26054 1.000 20.86860 61 VAL C C 1
ATOM 544 O O . VAL C 1 61 ? 121.78725 139.93276 132.47483 1.000 32.17874 61 VAL C O 1
ATOM 548 N N . GLY C 1 62 ? 120.71137 139.29344 130.59659 1.000 21.03009 62 GLY C N 1
ATOM 549 C CA . GLY C 1 62 ? 119.46900 139.03743 131.30269 1.000 22.45721 62 GLY C CA 1
ATOM 550 C C . GLY C 1 62 ? 119.54528 137.83097 132.21853 1.000 24.92632 62 GLY C C 1
ATOM 551 O O . GLY C 1 62 ? 119.03279 137.85948 133.34085 1.000 28.66368 62 GLY C O 1
ATOM 552 N N . HIS C 1 63 ? 120.18552 136.75913 131.75564 1.000 26.00608 63 HIS C N 1
ATOM 553 C CA . HIS C 1 63 ? 120.26198 135.52183 132.51811 1.000 19.04558 63 HIS C CA 1
ATOM 554 C C . HIS C 1 63 ? 121.49542 134.74819 132.07751 1.000 21.53593 63 HIS C C 1
ATOM 555 O O . HIS C 1 63 ? 121.79527 134.67499 130.88331 1.000 36.01250 63 HIS C O 1
ATOM 562 N N . VAL C 1 64 ? 122.20336 134.17159 133.04667 1.000 22.21315 64 VAL C N 1
ATOM 563 C CA . VAL C 1 64 ? 123.42310 133.41330 132.79448 1.000 22.61895 64 VAL C CA 1
ATOM 564 C C . VAL C 1 64 ? 123.27434 132.02690 133.40379 1.000 26.03054 64 VAL C C 1
ATOM 565 O O . VAL C 1 64 ? 122.88756 131.89447 134.57005 1.000 33.95914 64 VAL C O 1
ATOM 569 N N . MET C 1 65 ? 123.58250 130.99916 132.61577 1.000 33.19581 65 MET C N 1
ATOM 570 C CA . MET C 1 65 ? 123.62303 129.62047 133.08381 1.000 30.46561 65 MET C CA 1
ATOM 571 C C . MET C 1 65 ? 124.99688 129.04643 132.77891 1.000 30.32454 65 MET C C 1
ATOM 572 O O . MET C 1 65 ? 125.53294 129.26278 131.68767 1.000 39.76101 65 MET C O 1
ATOM 577 N N . GLY C 1 66 ? 125.56431 128.32096 133.73798 1.000 24.34736 66 GLY C N 1
ATOM 578 C CA . GLY C 1 66 ? 126.88391 127.75227 133.55302 1.000 21.80361 66 GLY C CA 1
ATOM 579 C C . GLY C 1 66 ? 127.08535 126.42087 134.24496 1.000 23.94622 66 GLY C C 1
ATOM 580 O O . GLY C 1 66 ? 126.73482 126.26051 135.41751 1.000 39.96711 66 GLY C O 1
ATOM 581 N N . SER C 1 67 ? 127.64947 125.45530 133.52279 1.000 24.89597 67 SER C N 1
ATOM 582 C CA . SER C 1 67 ? 127.97878 124.14466 134.06936 1.000 25.64293 67 SER C CA 1
ATOM 583 C C . SER C 1 67 ? 129.37117 123.76592 133.59224 1.000 24.25592 67 SER C C 1
ATOM 584 O O . SER C 1 67 ? 129.60312 123.64586 132.385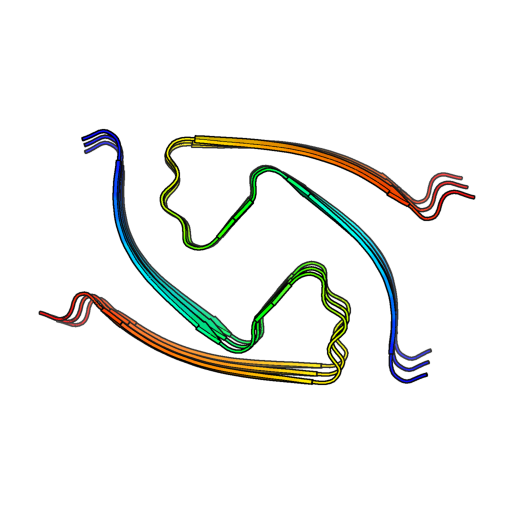22 1.000 35.55635 67 SER C O 1
ATOM 587 N N . ALA C 1 68 ? 130.29274 123.57872 134.53269 1.000 27.90683 68 ALA C N 1
ATOM 588 C CA . ALA C 1 68 ? 131.68336 123.29635 134.21235 1.000 26.61254 68 ALA C CA 1
ATOM 589 C C . ALA C 1 68 ? 132.17283 122.09964 135.01325 1.000 28.74594 68 ALA C C 1
ATOM 590 O O . ALA C 1 68 ? 131.84743 121.95554 136.19504 1.000 38.75587 68 ALA C O 1
ATOM 592 N N . LEU C 1 69 ? 132.95453 121.24311 134.36010 1.000 26.92737 69 LEU C N 1
ATOM 593 C CA . LEU C 1 69 ? 133.55250 120.07433 134.98783 1.000 29.56364 69 LEU C CA 1
ATOM 594 C C . LEU C 1 69 ? 134.99942 119.96042 134.53373 1.000 29.98733 69 LEU C C 1
ATOM 595 O O . LEU C 1 69 ? 135.30787 120.18598 133.36010 1.000 35.96075 69 LEU C O 1
ATOM 600 N N . THR C 1 70 ? 135.88562 119.61296 135.46457 1.000 38.19387 70 THR C N 1
ATOM 601 C CA . THR C 1 70 ? 137.30988 119.50896 135.17762 1.000 37.03846 70 THR C CA 1
ATOM 602 C C . THR C 1 70 ? 137.87563 118.24336 135.80049 1.000 35.18400 70 THR C C 1
ATOM 603 O O . THR C 1 70 ? 137.65687 117.97809 136.98660 1.000 43.04477 70 THR C O 1
ATOM 607 N N . GLY C 1 71 ? 138.59854 117.46871 134.99776 1.000 34.78290 71 GLY C N 1
ATOM 608 C CA . GLY C 1 71 ? 139.38824 116.36522 135.50341 1.000 32.24621 71 GLY C CA 1
ATOM 609 C C . GLY C 1 71 ? 140.82091 116.48577 135.03082 1.000 33.45397 71 GLY C C 1
ATOM 610 O O . GLY C 1 71 ? 141.08780 116.38596 133.83029 1.000 46.44338 71 GLY C O 1
ATOM 611 N N . ALA C 1 72 ? 141.75524 116.69893 135.95390 1.000 35.18436 72 ALA C N 1
ATOM 612 C CA . ALA C 1 72 ? 143.13139 116.98289 135.58010 1.000 35.59326 72 ALA C CA 1
ATOM 613 C C . ALA C 1 72 ? 144.08962 116.24324 136.50124 1.000 40.08948 72 ALA C C 1
ATOM 614 O O . ALA C 1 72 ? 143.75673 115.90496 137.63908 1.000 43.08838 72 ALA C O 1
ATOM 616 N N . PHE C 1 73 ? 145.29416 115.99955 135.98154 1.000 40.50313 73 PHE C N 1
ATOM 617 C CA . PHE C 1 73 ? 146.38679 115.38892 136.74086 1.000 41.02529 73 PHE C CA 1
ATOM 618 C C . PHE C 1 73 ? 145.97148 114.05008 137.34590 1.000 41.66877 73 PHE C C 1
ATOM 619 O O . PHE C 1 73 ? 146.28707 113.73611 138.49523 1.000 42.13938 73 PHE C O 1
ATOM 627 N N . SER C 1 74 ? 145.25556 113.25133 136.55974 1.000 49.40444 74 SER C N 1
ATOM 628 C CA . SER C 1 74 ? 144.82153 111.92912 136.98750 1.000 50.75145 74 SER C CA 1
ATOM 629 C C . SER C 1 74 ? 145.95264 110.92908 136.78784 1.000 49.76525 74 SER C C 1
ATOM 630 O O . SER C 1 74 ? 146.56377 110.87893 135.71574 1.000 50.82481 74 SER C O 1
ATOM 633 N N . GLY C 1 75 ? 146.22798 110.13929 137.82020 1.000 52.67279 75 GLY C N 1
ATOM 634 C CA . GLY C 1 75 ? 147.28595 109.14813 137.75976 1.000 52.34434 75 GLY C CA 1
ATOM 635 C C . GLY C 1 75 ? 146.95302 107.96747 136.86916 1.000 53.90312 75 GLY C C 1
ATOM 636 O O . GLY C 1 75 ? 145.78837 107.72502 136.55329 1.000 55.30507 75 GLY C O 1
ATOM 637 N N . PRO D 1 42 ? 112.29048 151.34856 146.59266 1.000 62.93007 42 PRO D N 1
ATOM 638 C CA . PRO D 1 42 ? 113.28205 150.50095 145.92603 1.000 61.42172 42 PRO D CA 1
ATOM 639 C C . PRO D 1 42 ? 113.72895 149.32463 146.78943 1.000 60.98150 42 PRO D C 1
ATOM 640 O O . PRO D 1 42 ? 113.95471 149.49134 147.98702 1.000 61.65579 42 PRO D O 1
ATOM 644 N N . GLY D 1 43 ? 113.84982 148.14577 146.17812 1.000 52.82113 43 GLY D N 1
ATOM 645 C CA . GLY D 1 43 ? 114.25587 146.97106 146.93102 1.000 49.09445 43 GLY D CA 1
ATOM 646 C C . GLY D 1 43 ? 115.67909 147.06167 147.44540 1.000 48.04282 43 GLY D C 1
ATOM 647 O O . GLY D 1 43 ? 115.96548 146.66959 148.57917 1.000 47.97679 43 GLY D O 1
ATOM 648 N N . LEU D 1 44 ? 116.58921 147.57791 146.62188 1.000 42.58660 44 LEU D N 1
ATOM 649 C CA . LEU D 1 44 ? 117.99751 147.69483 146.98737 1.000 36.07968 44 LEU D CA 1
ATOM 650 C C . LEU D 1 44 ? 118.60694 148.85051 146.20755 1.000 37.93784 44 LEU D C 1
ATOM 651 O O . LEU D 1 44 ? 118.65207 148.81500 144.97423 1.000 46.08012 44 LEU D O 1
ATOM 656 N N . MET D 1 45 ? 119.07085 149.86969 146.92476 1.000 39.18995 45 MET D N 1
ATOM 657 C CA . MET D 1 45 ? 119.78264 150.99761 146.33748 1.000 37.97266 45 MET D CA 1
ATOM 658 C C . MET D 1 45 ? 121.20934 150.98498 146.86583 1.000 38.49881 45 MET D C 1
ATOM 659 O O . MET D 1 45 ? 121.42166 150.96459 148.08247 1.000 47.15036 45 MET D O 1
ATOM 664 N N . ALA D 1 46 ? 122.18269 150.99220 145.95785 1.000 31.56629 46 ALA D N 1
ATOM 665 C CA . ALA D 1 46 ? 123.58468 150.87503 146.34140 1.000 31.38103 46 ALA D CA 1
ATOM 666 C C . ALA D 1 46 ? 124.43097 151.79558 145.47812 1.000 31.76736 46 ALA D C 1
ATOM 667 O O . ALA D 1 46 ? 124.39622 151.70200 144.24807 1.000 36.72330 46 ALA D O 1
ATOM 669 N N . GLN D 1 47 ? 125.18489 152.68150 146.12319 1.000 29.93596 47 GLN D N 1
ATOM 670 C CA . GLN D 1 47 ? 126.20492 153.48765 145.46249 1.000 26.63412 47 GLN D CA 1
ATOM 671 C C . GLN D 1 47 ? 127.55993 153.03359 145.99137 1.000 26.13233 47 GLN D C 1
ATOM 672 O O . GLN D 1 47 ? 127.92380 153.34235 147.13030 1.000 41.88031 47 GLN D O 1
ATOM 678 N N . MET D 1 48 ? 128.30431 152.30229 145.16733 1.000 21.51893 48 MET D N 1
ATOM 679 C CA . MET D 1 48 ? 129.52085 151.62924 145.59899 1.000 25.72602 48 MET D CA 1
ATOM 680 C C . MET D 1 48 ? 130.71206 152.13593 144.80052 1.000 26.38588 48 MET D C 1
ATOM 681 O O . MET D 1 48 ? 130.63694 152.25951 143.57394 1.000 30.91336 48 MET D O 1
ATOM 686 N N . ALA D 1 49 ? 131.80509 152.42855 145.50066 1.000 27.99495 49 ALA D N 1
ATOM 687 C CA . ALA D 1 49 ? 133.07738 152.79541 144.88830 1.000 25.11542 49 ALA D CA 1
ATOM 688 C C . ALA D 1 49 ? 134.13130 151.81893 145.39395 1.000 24.20202 49 ALA D C 1
ATOM 689 O O . ALA D 1 49 ? 134.56934 151.91223 146.54536 1.000 39.27626 49 ALA D O 1
ATOM 691 N N . THR D 1 50 ? 134.53582 150.88714 144.53709 1.000 29.12103 50 THR D N 1
ATOM 692 C CA . THR D 1 50 ? 135.44536 149.81533 144.90989 1.000 30.95687 50 THR D CA 1
ATOM 693 C C . THR D 1 50 ? 136.77589 149.97578 144.18650 1.000 28.07663 50 THR D C 1
ATOM 694 O O . THR D 1 50 ? 136.81815 150.24830 142.98341 1.000 35.30471 50 THR D O 1
ATOM 698 N N . THR D 1 51 ? 137.86444 149.80733 144.93445 1.000 27.00419 51 THR D N 1
ATOM 699 C CA . THR D 1 51 ? 139.21249 149.90258 144.38664 1.000 25.44271 51 THR D CA 1
ATOM 700 C C . THR D 1 51 ? 140.00212 148.68422 144.83494 1.000 23.31211 51 THR D C 1
ATOM 701 O O . THR D 1 51 ? 140.05755 148.38741 146.03197 1.000 39.58347 51 THR D O 1
ATOM 705 N N . ALA D 1 52 ? 140.61060 147.98388 143.88123 1.000 23.14611 52 ALA D N 1
ATOM 706 C CA . ALA D 1 52 ? 141.40088 146.79487 144.16700 1.000 22.32371 52 ALA D CA 1
ATOM 707 C C . ALA D 1 52 ? 142.72959 146.88550 143.43430 1.000 24.16166 52 ALA D C 1
ATOM 708 O O . ALA D 1 52 ? 142.76504 147.21756 142.24553 1.000 32.29172 52 ALA D O 1
ATOM 710 N N . ALA D 1 53 ? 143.81642 146.59293 144.14396 1.000 20.53934 53 ALA D N 1
ATOM 711 C CA . ALA D 1 53 ? 145.14938 146.58644 143.56174 1.000 18.20115 53 ALA D CA 1
ATOM 712 C C . ALA D 1 53 ? 145.94543 145.43349 144.15095 1.000 16.38877 53 ALA D C 1
ATOM 713 O O . ALA D 1 53 ? 145.89296 145.18980 145.35899 1.000 32.74079 53 ALA D O 1
ATOM 715 N N . GLY D 1 54 ? 146.68502 144.73138 143.29603 1.000 22.49716 54 GLY D N 1
ATOM 716 C CA . GLY D 1 54 ? 147.47644 143.60226 143.74340 1.000 24.39347 54 GLY D CA 1
ATOM 717 C C . GLY D 1 54 ? 146.64558 142.48179 144.33406 1.000 21.35213 54 GLY D C 1
ATOM 718 O O . GLY D 1 54 ? 146.93417 141.99903 145.43244 1.000 34.69719 54 GLY D O 1
ATOM 719 N N . VAL D 1 55 ? 145.60021 142.07068 143.62431 1.000 25.18914 55 VAL D N 1
ATOM 720 C CA . VAL D 1 55 ? 144.69053 141.03063 144.08914 1.000 22.11240 55 VAL D CA 1
ATOM 721 C C . VAL D 1 55 ? 145.02032 139.73685 143.35757 1.000 25.95924 55 VAL D C 1
ATOM 722 O O . VAL D 1 55 ? 145.07040 139.70669 142.12227 1.000 33.36760 55 VAL D O 1
ATOM 726 N N . ALA D 1 56 ? 145.24698 138.66806 144.11758 1.000 29.46136 56 ALA D N 1
ATOM 727 C CA . ALA D 1 56 ? 145.49257 137.33991 143.56940 1.000 23.89778 56 ALA D CA 1
ATOM 728 C C . ALA D 1 56 ? 144.41890 136.39738 144.09145 1.000 23.00486 56 ALA D C 1
ATOM 729 O O . ALA D 1 56 ? 144.28026 136.22392 145.30676 1.000 31.98566 56 ALA D O 1
ATOM 731 N N . VAL D 1 57 ? 143.66498 135.79122 143.17861 1.000 23.84963 57 VAL D N 1
ATOM 732 C CA . VAL D 1 57 ? 142.56079 134.90345 143.52595 1.000 26.47968 57 VAL D CA 1
ATOM 733 C C . VAL D 1 57 ? 142.83074 133.55522 142.87293 1.000 21.37865 57 VAL D C 1
ATOM 734 O O . VAL D 1 57 ? 142.85767 133.44923 141.63978 1.000 28.85697 57 VAL D O 1
ATOM 738 N N . GLY D 1 58 ? 143.02947 132.52843 143.69405 1.000 24.72847 58 GLY D N 1
ATOM 739 C CA . GLY D 1 58 ? 143.28485 131.19071 143.18088 1.000 17.34056 58 GLY D CA 1
ATOM 740 C C . GLY D 1 58 ? 144.49956 131.10437 142.28431 1.000 20.78259 58 GLY D C 1
ATOM 741 O O . GLY D 1 58 ? 144.47874 130.37862 141.28308 1.000 28.30038 58 GLY D O 1
ATOM 742 N N . SER D 1 59 ? 145.56802 131.81741 142.62972 1.000 21.21957 59 SER D N 1
ATOM 743 C CA . SER D 1 59 ? 146.71517 131.97608 141.75099 1.000 25.28946 59 SER D CA 1
ATOM 744 C C . SER D 1 59 ? 147.99801 131.59194 142.47320 1.000 22.77780 59 SER D C 1
ATOM 745 O O . SER D 1 59 ? 148.08494 131.65801 143.70088 1.000 31.25810 59 SER D O 1
ATOM 748 N N . ALA D 1 60 ? 148.99495 131.18190 141.69359 1.000 27.05797 60 ALA D N 1
ATOM 749 C CA . ALA D 1 60 ? 150.33290 130.89012 142.20610 1.000 26.47338 60 ALA D CA 1
ATOM 750 C C . ALA D 1 60 ? 151.24369 132.02914 141.76031 1.000 26.47065 60 ALA D C 1
ATOM 751 O O . ALA D 1 60 ? 151.78112 132.02339 140.65260 1.000 29.69620 60 ALA D O 1
ATOM 753 N N . VAL D 1 61 ? 151.41462 133.01755 142.63432 1.000 24.96515 61 VAL D N 1
ATOM 754 C CA . VAL D 1 61 ? 152.15414 134.23253 142.31379 1.000 26.13081 61 VAL D CA 1
ATOM 755 C C . VAL D 1 61 ? 153.42291 134.28954 143.15022 1.000 20.86860 61 VAL D C 1
ATOM 756 O O . VAL D 1 61 ? 153.39501 134.05822 144.36399 1.000 32.17874 61 VAL D O 1
ATOM 760 N N . GLY D 1 62 ? 154.54263 134.59478 142.49608 1.000 21.03009 62 GLY D N 1
ATOM 761 C CA . GLY D 1 62 ? 155.79777 134.73028 143.21294 1.000 22.45721 62 GLY D CA 1
ATOM 762 C C . GLY D 1 62 ? 155.82905 135.93723 144.13077 1.000 24.92632 62 GLY D C 1
ATOM 763 O O . GLY D 1 62 ? 156.32705 135.85846 145.25721 1.000 28.66368 62 GLY D O 1
ATOM 764 N N . HIS D 1 63 ? 155.29773 137.06584 143.66498 1.000 26.00608 63 HIS D N 1
ATOM 765 C CA . HIS D 1 63 ? 155.33306 138.30373 144.42950 1.000 19.04558 63 HIS D CA 1
ATOM 766 C C . HIS D 1 63 ? 154.18267 139.19197 143.98047 1.000 21.53593 63 HIS D C 1
ATOM 767 O O . HIS D 1 63 ? 153.90120 139.29507 142.78400 1.000 36.01250 63 HIS D O 1
ATOM 774 N N . VAL D 1 64 ? 153.52475 139.83203 144.94503 1.000 22.21315 64 VAL D N 1
ATOM 775 C CA . VAL D 1 64 ? 152.38494 140.70342 144.68447 1.000 22.61895 64 VAL D CA 1
ATOM 776 C C . VAL D 1 64 ? 152.65995 142.06849 145.29803 1.000 26.03054 64 VAL D C 1
ATOM 777 O O . VAL D 1 64 ? 153.04777 142.16184 146.46772 1.000 33.95914 64 VAL D O 1
ATOM 781 N N . MET D 1 65 ? 152.45772 143.12201 144.50975 1.000 33.19581 65 MET D N 1
ATOM 782 C CA . MET D 1 65 ? 152.54476 144.49764 144.98047 1.000 30.46561 65 MET D CA 1
ATOM 783 C C . MET D 1 65 ? 151.23444 145.20037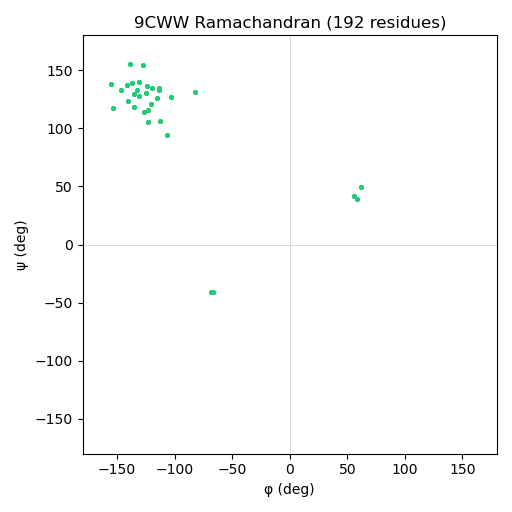 144.66553 1.000 30.32454 65 MET D C 1
ATOM 784 O O . MET D 1 65 ? 150.68940 145.03760 143.56944 1.000 39.76101 65 MET D O 1
ATOM 789 N N . GLY D 1 66 ? 150.73065 145.97525 145.62149 1.000 24.34736 66 GLY D N 1
ATOM 790 C CA . GLY D 1 66 ? 149.47282 146.66733 145.42692 1.000 21.80361 66 GLY D CA 1
ATOM 791 C C . GLY D 1 66 ? 149.39331 148.01089 146.12011 1.000 23.94622 66 GLY D C 1
ATOM 792 O O . GLY D 1 66 ? 149.74765 148.13548 147.29585 1.000 39.96711 66 GLY D O 1
ATOM 793 N N . SER D 1 67 ? 148.92981 149.02682 145.39543 1.000 24.89597 67 SER D N 1
ATOM 794 C CA . SER D 1 67 ? 148.72225 150.36211 145.94215 1.000 25.64293 67 SER D CA 1
ATOM 795 C C . SER D 1 67 ? 147.37632 150.87243 145.45441 1.000 24.25592 67 SER D C 1
ATOM 796 O O . SER D 1 67 ? 147.16701 151.01573 144.24579 1.000 35.55635 67 SER D O 1
ATOM 799 N N . ALA D 1 68 ? 146.46890 151.14526 146.38766 1.000 27.90683 68 ALA D N 1
ATOM 800 C CA . ALA D 1 68 ? 145.11424 151.55927 146.05650 1.000 26.61254 68 ALA D CA 1
ATOM 801 C C . ALA D 1 68 ? 144.73428 152.79604 146.85597 1.000 28.74594 68 ALA D C 1
ATOM 802 O O . ALA D 1 68 ? 145.06197 152.90683 148.04071 1.000 38.75587 68 ALA D O 1
ATOM 804 N N . LEU D 1 69 ? 144.04322 153.72406 146.19829 1.000 26.92737 69 LEU D N 1
ATOM 805 C CA . LEU D 1 69 ? 143.55404 154.94361 146.82364 1.000 29.56364 69 LEU D CA 1
ATOM 806 C C . LEU D 1 69 ? 142.12842 155.19548 146.35789 1.000 29.98733 69 LEU D C 1
ATOM 807 O O . LEU D 1 69 ? 141.80976 155.00197 145.18127 1.000 35.96075 69 LEU D O 1
ATOM 812 N N . THR D 1 70 ? 141.27156 155.62447 147.28217 1.000 38.19387 70 THR D N 1
ATOM 813 C CA . THR D 1 70 ? 139.86614 155.86408 146.98373 1.000 37.03846 70 THR D CA 1
ATOM 814 C C . THR D 1 70 ? 139.41830 157.17695 147.60470 1.000 35.18400 70 THR D C 1
ATOM 815 O O . THR D 1 70 ? 139.65135 157.41851 148.79316 1.000 43.04477 70 THR D O 1
ATOM 819 N N . GLY D 1 71 ? 138.77923 158.01807 146.79775 1.000 34.78290 71 GLY D N 1
ATOM 820 C CA . GLY D 1 71 ? 138.09401 159.19106 147.29931 1.000 32.24621 71 GLY D CA 1
ATOM 821 C C . GLY D 1 71 ? 136.66038 159.20820 146.81468 1.000 33.45397 71 GLY D C 1
ATOM 822 O O . GLY D 1 71 ? 136.41431 159.33466 145.61221 1.000 46.44338 71 GLY D O 1
ATOM 823 N N . ALA D 1 72 ? 135.70227 159.08372 147.72956 1.000 35.18436 72 ALA D N 1
ATOM 824 C CA . ALA D 1 72 ? 134.30853 158.93268 147.34382 1.000 35.59326 72 ALA D CA 1
ATOM 825 C C . ALA D 1 72 ? 133.41740 159.75895 148.25866 1.000 40.08948 72 ALA D C 1
ATOM 826 O O . ALA D 1 72 ? 133.77142 160.06239 149.39995 1.000 43.08838 72 ALA D O 1
ATOM 828 N N . PHE D 1 73 ? 132.24595 160.11702 147.72961 1.000 40.50313 73 PHE D N 1
ATOM 829 C CA . PHE D 1 73 ? 131.21011 160.82789 148.48124 1.000 41.02529 73 PHE D CA 1
ATOM 830 C C . PHE D 1 73 ? 131.74595 162.12023 149.09262 1.000 41.66877 73 PHE D C 1
ATOM 831 O O . PHE D 1 73 ? 131.45207 162.46123 150.24000 1.000 42.13938 73 PHE D O 1
ATOM 839 N N . SER D 1 74 ? 132.54129 162.84825 148.31414 1.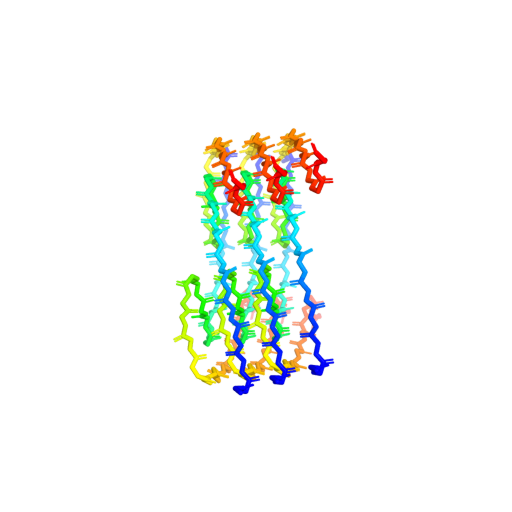000 49.40444 74 SER D N 1
ATOM 840 C CA . SER D 1 74 ? 133.09567 164.12249 148.74835 1.000 50.75145 74 SER D CA 1
ATOM 841 C C . SER D 1 74 ? 132.06667 165.22602 148.54158 1.000 49.76525 74 SER D C 1
ATOM 842 O O . SER D 1 74 ? 131.47213 165.33566 147.46461 1.000 50.82481 74 SER D O 1
ATOM 845 N N . GLY D 1 75 ? 131.85914 166.03700 149.57337 1.000 52.67279 75 GLY D N 1
ATOM 846 C CA . GLY D 1 75 ? 130.90094 167.12453 149.50640 1.000 52.34434 75 GLY D CA 1
ATOM 847 C C . GLY D 1 75 ? 131.35228 168.26934 148.62116 1.000 53.90312 75 GLY D C 1
ATOM 848 O O . GLY D 1 75 ? 132.53734 168.40018 148.31542 1.000 55.30507 75 GLY D O 1
ATOM 849 N N . PRO E 1 42 ? 111.81982 150.28726 141.87857 1.000 62.93007 42 PRO E N 1
ATOM 850 C CA . PRO E 1 42 ? 112.84476 149.47941 141.21304 1.000 61.42172 42 PRO E CA 1
ATOM 851 C C . PRO E 1 42 ? 113.33854 148.32308 142.07791 1.000 60.98150 42 PRO E C 1
ATOM 852 O O . PRO E 1 42 ? 113.55729 148.50021 143.27530 1.000 61.65579 42 PRO E O 1
ATOM 856 N N . GLY E 1 43 ? 113.50680 147.14929 141.46805 1.000 52.82113 43 GLY E N 1
ATOM 857 C CA . GLY E 1 43 ? 113.95970 145.99279 142.22241 1.000 49.09445 43 GLY E CA 1
ATOM 858 C C . GLY E 1 43 ? 115.37808 146.14121 142.73676 1.000 48.04282 43 GLY E C 1
ATOM 859 O O . GLY E 1 43 ? 115.67990 145.76236 143.87102 1.000 47.97679 43 GLY E O 1
ATOM 860 N N . LEU E 1 44 ? 116.26677 146.69265 141.91265 1.000 42.58660 44 LEU E N 1
ATOM 861 C CA . LEU E 1 44 ? 117.66919 146.86658 142.27806 1.000 36.07968 44 LEU E CA 1
ATOM 862 C C . LEU E 1 44 ? 118.23171 148.04488 141.49686 1.000 37.93784 44 LEU E C 1
ATOM 863 O O . LEU E 1 44 ? 118.27836 148.00971 140.26358 1.000 46.08012 44 LEU E O 1
ATOM 868 N N . MET E 1 45 ? 118.65418 149.08278 142.21284 1.000 39.18995 45 MET E N 1
ATOM 869 C CA . MET E 1 45 ? 119.32007 150.23770 141.62420 1.000 37.97266 45 MET E CA 1
ATOM 870 C C . MET E 1 45 ? 120.74607 150.28312 142.15264 1.000 38.49881 45 MET E C 1
ATOM 871 O O . MET E 1 45 ? 120.95891 150.27279 143.36932 1.000 47.15036 45 MET E O 1
ATOM 876 N N . ALA E 1 46 ? 121.71843 150.32839 141.24471 1.000 31.56629 46 ALA E N 1
ATOM 877 C CA . ALA E 1 46 ? 123.12396 150.26819 141.62847 1.000 31.38103 46 ALA E CA 1
ATOM 878 C C . ALA E 1 46 ? 123.93262 151.22098 140.76410 1.000 31.76736 46 ALA E C 1
ATOM 879 O O . ALA E 1 46 ? 123.90178 151.12457 139.53416 1.000 36.72330 46 ALA E O 1
ATOM 881 N N . GLN E 1 47 ? 124.65022 152.13730 141.40812 1.000 29.93596 47 GLN E N 1
ATOM 882 C CA . GLN E 1 47 ? 125.63706 152.98302 140.74647 1.000 26.63412 47 GLN E CA 1
ATOM 883 C C . GLN E 1 47 ? 127.00918 152.58450 141.27599 1.000 26.13233 47 GLN E C 1
ATOM 884 O O . GLN E 1 47 ? 127.36023 152.90904 142.41455 1.000 41.88031 47 GLN E O 1
ATOM 890 N N . MET E 1 48 ? 127.78246 151.88272 140.45288 1.000 21.51893 48 MET E N 1
ATOM 891 C CA . MET E 1 48 ? 129.02506 151.25969 140.88542 1.000 25.72602 48 MET E CA 1
ATOM 892 C C . MET E 1 48 ? 130.19500 151.81292 140.08639 1.000 26.38588 48 MET E C 1
ATOM 893 O O . MET E 1 48 ? 130.11509 151.93187 138.85966 1.000 30.91336 48 MET E O 1
ATOM 898 N N . ALA E 1 49 ? 131.27530 152.15013 140.78623 1.000 27.99495 49 ALA E N 1
ATOM 899 C CA . ALA E 1 49 ? 132.53186 152.56713 140.17348 1.000 25.11542 49 ALA E CA 1
ATOM 900 C C . ALA E 1 49 ? 133.62416 151.63446 140.68039 1.000 24.20202 49 ALA E C 1
ATOM 901 O O . ALA E 1 49 ? 134.05798 151.74672 141.83170 1.000 39.27626 49 ALA E O 1
ATOM 903 N N . THR E 1 50 ? 134.06593 150.71865 139.82469 1.000 29.12103 50 THR E N 1
ATOM 904 C CA . THR E 1 50 ? 135.01782 149.68476 140.19885 1.000 30.95687 50 THR E CA 1
ATOM 905 C C . THR E 1 50 ? 136.34088 149.89772 139.47534 1.000 28.07663 50 THR E C 1
ATOM 906 O O . THR E 1 50 ? 136.37227 150.17025 138.27191 1.000 35.30471 50 THR E O 1
ATOM 910 N N . THR E 1 51 ? 137.43525 149.77411 140.22355 1.000 27.00419 51 THR E N 1
ATOM 911 C CA . THR E 1 51 ? 138.77844 149.92285 139.67569 1.000 25.44271 51 THR E CA 1
ATOM 912 C C . THR E 1 51 ? 139.61640 148.73780 140.12552 1.000 23.31211 51 THR E C 1
ATOM 913 O O . THR E 1 51 ? 139.68360 148.44493 141.32292 1.000 39.58347 51 THR E O 1
ATOM 917 N N . ALA E 1 52 ? 140.25266 148.06133 139.17271 1.000 23.14611 52 ALA E N 1
ATOM 918 C CA . ALA E 1 52 ? 141.09010 146.90543 139.45998 1.000 22.32371 52 ALA E CA 1
ATOM 919 C C . ALA E 1 52 ? 142.41417 147.04854 138.72723 1.000 24.16166 52 ALA E C 1
ATOM 920 O O . ALA E 1 52 ? 142.43634 147.38030 137.53806 1.000 32.29172 52 ALA E O 1
ATOM 922 N N . ALA E 1 53 ? 143.51182 146.80081 139.43730 1.000 20.53934 53 ALA E N 1
ATOM 923 C CA . ALA E 1 53 ? 144.84401 146.84724 138.85517 1.000 18.20115 53 ALA E CA 1
ATOM 924 C C . ALA E 1 53 ? 145.68574 145.72797 139.44583 1.000 16.38877 53 ALA E C 1
ATOM 925 O O . ALA E 1 53 ? 145.64300 145.48385 140.65417 1.000 32.74079 53 ALA E O 1
ATOM 927 N N . GLY E 1 54 ? 146.45307 145.05514 138.59181 1.000 22.49716 54 GLY E N 1
ATOM 928 C CA . GLY E 1 54 ? 147.28923 143.95931 139.04061 1.000 24.39347 54 GLY E CA 1
ATOM 929 C C . GLY E 1 54 ? 146.50406 142.80706 139.63260 1.000 21.35213 54 GLY E C 1
ATOM 930 O O . GLY E 1 54 ? 146.81173 142.33764 140.73159 1.000 34.69719 54 GLY E O 1
ATOM 931 N N . VAL E 1 55 ? 145.47615 142.35335 138.92330 1.000 25.18914 55 VAL E N 1
ATOM 932 C CA . VAL E 1 55 ? 144.60899 141.27811 139.38937 1.000 22.11240 55 VAL E CA 1
ATOM 933 C C . VAL E 1 55 ? 144.99065 139.99775 138.65940 1.000 25.95924 55 VAL E C 1
ATOM 934 O O . VAL E 1 55 ? 145.04202 139.96812 137.42415 1.000 33.36760 55 VAL E O 1
ATOM 938 N N . ALA E 1 56 ? 145.26004 138.93989 139.42074 1.000 29.46136 56 ALA E N 1
ATOM 939 C CA . ALA E 1 56 ? 145.55892 137.62201 138.87420 1.000 23.89778 56 ALA E CA 1
ATOM 940 C C . ALA E 1 56 ? 144.52399 136.63769 139.39736 1.000 23.00486 56 ALA E C 1
ATOM 941 O O . ALA E 1 56 ? 144.39232 136.46029 140.61288 1.000 31.98566 56 ALA E O 1
ATOM 943 N N . VAL E 1 57 ? 143.79516 136.00058 138.48523 1.000 23.84963 57 VAL E N 1
ATOM 944 C CA . VAL E 1 57 ? 142.72754 135.06953 138.83360 1.000 26.47968 57 VAL E CA 1
ATOM 945 C C . VAL E 1 57 ? 143.05158 133.73245 138.18225 1.000 21.37865 57 VAL E C 1
ATOM 946 O O . VAL E 1 57 ? 143.08287 133.62612 136.94923 1.000 28.85697 57 VAL E O 1
ATOM 950 N N . GLY E 1 58 ? 143.29137 132.71549 139.00465 1.000 24.72847 58 GLY E N 1
ATOM 951 C CA . GLY E 1 58 ? 143.60042 131.38850 138.49313 1.000 17.34056 58 GLY E CA 1
ATOM 952 C C . GLY E 1 58 ? 144.81771 131.35001 137.59673 1.000 20.78259 58 GLY E C 1
ATOM 953 O O . GLY E 1 58 ? 144.82620 130.62277 136.59639 1.000 28.30038 58 GLY E O 1
ATOM 954 N N . SER E 1 59 ? 145.85658 132.10588 137.94132 1.000 21.21957 59 SER E N 1
ATOM 955 C CA . SER E 1 59 ? 146.99650 132.30949 137.06245 1.000 25.28946 59 SER E CA 1
ATOM 956 C C . SER E 1 59 ? 148.29369 131.97816 137.78520 1.000 22.77780 59 SER E C 1
ATOM 957 O O . SER E 1 59 ? 148.37777 132.04917 139.01279 1.000 31.25810 59 SER E O 1
ATOM 960 N N . ALA E 1 60 ? 149.30640 131.60760 137.00614 1.000 27.05797 60 ALA E N 1
ATOM 961 C CA . ALA E 1 60 ? 150.65495 131.37051 137.51908 1.000 26.47338 60 ALA E CA 1
ATOM 962 C C . ALA E 1 60 ? 151.51922 132.54471 137.07193 1.000 26.47065 60 ALA E C 1
ATOM 963 O O . ALA E 1 60 ? 152.05656 132.55923 135.96426 1.000 29.69620 60 ALA E O 1
ATOM 965 N N . VAL E 1 61 ? 151.65016 133.54026 137.94473 1.000 24.96515 61 VAL E N 1
ATOM 966 C CA . VAL E 1 61 ? 152.34024 134.78362 137.62275 1.000 26.13081 61 VAL E CA 1
ATOM 967 C C . VAL E 1 61 ? 153.60561 134.89266 138.45917 1.000 20.86860 61 VAL E C 1
ATOM 968 O O . VAL E 1 61 ? 153.58691 134.66189 139.67323 1.000 32.17874 61 VAL E O 1
ATOM 972 N N . GLY E 1 62 ? 154.71221 135.24189 137.80471 1.000 21.03009 62 GLY E N 1
ATOM 973 C CA . GLY E 1 62 ? 155.96080 135.42865 138.52147 1.000 22.45721 62 GLY E CA 1
ATOM 974 C C . GLY E 1 62 ? 155.94341 136.63701 139.43781 1.000 24.92632 62 GLY E C 1
ATOM 975 O O . GLY E 1 62 ? 156.44406 136.57972 140.56437 1.000 28.66368 62 GLY E O 1
ATOM 976 N N . HIS E 1 63 ? 155.36716 137.74276 138.97061 1.000 26.00608 63 HIS E N 1
ATOM 977 C CA . HIS E 1 63 ? 155.35258 138.98200 139.73362 1.000 19.04558 63 HIS E CA 1
ATOM 978 C C . HIS E 1 63 ? 154.16743 139.82269 139.28343 1.000 21.53593 63 HIS E C 1
ATOM 979 O O . HIS E 1 63 ? 153.88216 139.91292 138.08682 1.000 36.01250 63 HIS E O 1
ATOM 986 N N . VAL E 1 64 ? 153.48420 140.43695 140.24718 1.000 22.21315 64 VAL E N 1
ATOM 987 C CA . VAL E 1 64 ? 152.31029 141.26146 139.98549 1.000 22.61895 64 VAL E CA 1
ATOM 988 C C . VAL E 1 64 ? 152.53010 142.63724 140.59738 1.000 26.03054 64 VAL E C 1
ATOM 989 O O . VAL E 1 64 ? 152.91373 142.74754 141.76697 1.000 33.95914 64 VAL E O 1
ATOM 993 N N . MET E 1 65 ? 152.28572 143.68080 139.80780 1.000 33.19581 65 MET E N 1
ATOM 994 C CA . MET E 1 65 ? 152.31730 145.05939 140.27683 1.000 30.46561 65 MET E CA 1
ATOM 995 C C . MET E 1 65 ? 150.97980 145.70845 139.96096 1.000 30.32454 65 MET E C 1
ATOM 996 O O . MET E 1 65 ? 150.44186 145.52255 138.86505 1.000 39.76101 65 MET E O 1
ATOM 1001 N N . GLY E 1 66 ? 150.44515 146.46361 140.91594 1.000 24.34736 66 GLY E N 1
ATOM 1002 C CA . GLY E 1 66 ? 149.16052 147.10428 140.72046 1.000 21.80361 66 GLY E CA 1
ATOM 1003 C C . GLY E 1 66 ? 149.02694 148.44441 141.41199 1.000 23.94622 66 GLY E C 1
ATOM 1004 O O . GLY E 1 66 ? 149.37587 148.58460 142.58759 1.000 39.96711 66 GLY E O 1
ATOM 1005 N N . SER E 1 67 ? 148.52302 149.43997 140.68604 1.000 24.89597 67 SER E N 1
ATOM 1006 C CA . SER E 1 67 ? 148.26186 150.76650 141.23111 1.000 25.64293 67 SER E CA 1
ATOM 1007 C C . SER E 1 67 ? 146.89653 151.22167 140.74268 1.000 24.25592 67 SER E C 1
ATOM 1008 O O . SER E 1 67 ? 146.68175 151.35495 139.53387 1.000 35.55635 67 SER E O 1
ATOM 1011 N N . ALA E 1 68 ? 145.97878 151.45891 141.67554 1.000 27.90683 68 ALA E N 1
ATOM 1012 C CA . ALA E 1 68 ? 144.60859 151.81768 141.34380 1.000 26.61254 68 ALA E CA 1
ATOM 1013 C C . ALA E 1 68 ? 144.17910 153.03914 142.14174 1.000 28.74594 68 ALA E C 1
ATOM 1014 O O . ALA E 1 68 ? 144.50195 153.16448 143.32636 1.000 38.75587 68 ALA E O 1
ATOM 1016 N N . LEU E 1 69 ? 143.45133 153.93780 141.48288 1.000 26.92737 69 LEU E N 1
ATOM 1017 C CA . LEU E 1 69 ? 142.91343 155.13745 142.10671 1.000 29.56364 69 LEU E CA 1
ATOM 1018 C C . LEU E 1 69 ? 141.47887 155.33119 141.64058 1.000 29.98733 69 LEU E C 1
ATOM 1019 O O . LEU E 1 69 ? 141.16837 155.12357 140.46418 1.000 35.96075 69 LEU E O 1
ATOM 1024 N N . THR E 1 70 ? 140.60535 155.72649 142.56429 1.000 38.19387 70 THR E N 1
ATOM 1025 C CA . THR E 1 70 ? 139.19146 155.90900 142.26548 1.000 37.03846 70 THR E CA 1
ATOM 1026 C C . THR E 1 70 ? 138.69110 157.20355 142.88482 1.000 35.18400 70 THR E C 1
ATOM 1027 O O . THR E 1 70 ? 138.91413 157.45575 144.07298 1.000 43.04477 70 THR E O 1
ATOM 1031 N N . GLY E 1 71 ? 138.01879 158.01729 142.07680 1.000 34.78290 71 GLY E N 1
ATOM 1032 C CA . GLY E 1 71 ? 137.28688 159.16238 142.57688 1.000 32.24621 71 GLY E CA 1
ATOM 1033 C C . GLY E 1 71 ? 135.85377 159.12123 142.09216 1.000 33.45397 71 GLY E C 1
ATOM 1034 O O . GLY E 1 71 ? 135.60293 159.23622 140.88952 1.000 46.44338 71 GLY E O 1
ATOM 1035 N N . ALA E 1 72 ? 134.90136 158.95944 143.00715 1.000 35.18436 72 ALA E N 1
ATOM 1036 C CA . ALA E 1 72 ? 133.51486 158.75197 142.62152 1.000 35.59326 72 ALA E CA 1
ATOM 1037 C C . ALA E 1 72 ? 132.59112 159.54284 143.53530 1.000 40.08948 72 ALA E C 1
ATOM 1038 O O . ALA E 1 72 ? 132.93253 159.86167 144.67623 1.000 43.08838 72 ALA E O 1
ATOM 1040 N N . PHE E 1 73 ? 131.40627 159.85284 143.00575 1.000 40.50313 73 PHE E N 1
ATOM 1041 C CA . PHE E 1 73 ? 130.34259 160.52239 143.75646 1.000 41.02529 73 PHE E CA 1
ATOM 1042 C C . PHE E 1 73 ? 130.82595 161.83598 144.36627 1.000 41.66877 73 PHE E C 1
ATOM 1043 O O . PHE E 1 73 ? 130.51846 162.16629 145.51321 1.000 42.13938 73 PHE E O 1
ATOM 1051 N N . SER E 1 74 ? 131.59143 162.59445 143.58694 1.000 49.40444 74 SER E N 1
ATOM 1052 C CA . SER E 1 74 ? 132.09405 163.89050 144.01961 1.000 50.75145 74 SER E CA 1
ATOM 1053 C C . SER E 1 74 ? 131.02151 164.95149 143.81143 1.000 49.76525 74 SER E C 1
ATOM 1054 O O . SER E 1 74 ? 130.42314 165.03580 142.73429 1.000 50.82481 74 SER E O 1
ATOM 1057 N N . GLY E 1 75 ? 130.78142 165.75472 144.84222 1.000 52.67279 75 GLY E N 1
ATOM 1058 C CA . GLY E 1 75 ? 129.78025 166.80274 144.77386 1.000 52.34434 75 GLY E CA 1
ATOM 1059 C C . GLY E 1 75 ? 130.18525 167.96370 143.88724 1.000 53.90312 75 GLY E C 1
ATOM 1060 O O . GLY E 1 75 ? 131.36412 168.14173 143.58140 1.000 55.30507 75 GLY E O 1
ATOM 1061 N N . PRO F 1 42 ? 111.27473 149.24316 137.41043 1.000 62.93007 42 PRO F N 1
ATOM 1062 C CA . PRO F 1 42 ? 112.32361 148.47364 136.73681 1.000 61.42172 42 PRO F CA 1
ATOM 1063 C C . PRO F 1 42 ? 112.87848 147.34718 137.60406 1.000 60.98150 42 PRO F C 1
ATOM 1064 O O . PRO F 1 42 ? 113.10649 147.54422 138.79660 1.000 61.65579 42 PRO F O 1
ATOM 1068 N N . GLY F 1 43 ? 113.08794 146.17616 137.00168 1.000 52.82113 43 GLY F N 1
ATOM 1069 C CA . GLY F 1 43 ? 113.60041 145.04679 137.75904 1.000 49.09445 43 GLY F CA 1
ATOM 1070 C C . GLY F 1 43 ? 115.01834 145.25999 138.25137 1.000 48.04282 43 GLY F C 1
ATOM 1071 O O . GLY F 1 43 ? 115.35213 144.90454 139.38425 1.000 47.97679 43 GLY F O 1
ATOM 1072 N N . LEU F 1 44 ? 115.87091 145.84126 137.40979 1.000 42.58660 44 LEU F N 1
ATOM 1073 C CA . LEU F 1 44 ? 117.26969 146.07792 137.75324 1.000 36.07968 44 LEU F CA 1
ATOM 1074 C C . LEU F 1 44 ? 117.77031 147.27199 136.95405 1.000 37.93784 44 LEU F C 1
ATOM 1075 O O . LEU F 1 44 ? 117.80088 147.22773 135.72056 1.000 46.08012 44 LEU F O 1
ATOM 1080 N N . MET F 1 45 ? 118.15828 148.33331 137.65506 1.000 39.18995 45 MET F N 1
ATOM 1081 C CA . MET F 1 45 ? 118.76590 149.51014 137.04711 1.000 37.97266 45 MET F CA 1
ATOM 1082 C C . MET F 1 45 ? 120.19603 149.62089 137.55429 1.000 38.49881 45 MET F C 1
ATOM 1083 O O . MET F 1 45 ? 120.42640 149.63057 138.76778 1.000 47.15036 45 MET F O 1
ATOM 1088 N N . ALA F 1 46 ? 121.15258 149.69927 136.63192 1.000 31.56629 46 ALA F N 1
ATOM 1089 C CA . ALA F 1 46 ? 122.56471 149.70232 136.99563 1.000 31.38103 46 ALA F CA 1
ATOM 1090 C C . ALA F 1 46 ? 123.31965 150.68080 136.11159 1.000 31.76736 46 ALA F C 1
ATOM 1091 O O . ALA F 1 46 ? 123.27547 150.57210 134.88309 1.000 36.72330 46 ALA F O 1
ATOM 1093 N N . GLN F 1 47 ? 124.00662 151.63255 136.73737 1.000 29.93596 47 GLN F N 1
ATOM 1094 C CA . GLN F 1 47 ? 124.94700 152.51347 136.05433 1.000 26.63412 47 GLN F CA 1
ATOM 1095 C C . GLN F 1 47 ? 126.34226 152.17841 136.56710 1.000 26.13233 47 GLN F C 1
ATOM 1096 O O . GLN F 1 47 ? 126.69530 152.52782 137.69765 1.000 41.88031 47 GLN F O 1
ATOM 1102 N N . MET F 1 48 ? 127.13297 151.50275 135.73871 1.000 21.51893 48 MET F N 1
ATOM 1103 C CA . MET F 1 48 ? 128.40701 150.93702 136.15830 1.000 25.72602 48 MET F CA 1
ATOM 1104 C C . MET F 1 48 ? 129.54083 151.53225 135.33767 1.000 26.38588 48 MET F C 1
ATOM 1105 O O . MET F 1 48 ? 129.43849 151.63665 134.11128 1.000 30.91336 48 MET F O 1
ATOM 1110 N N . ALA F 1 49 ? 130.61562 151.92137 136.01882 1.000 27.99495 49 ALA F N 1
ATOM 1111 C CA . ALA F 1 49 ? 131.84442 152.38586 135.38434 1.000 25.11542 49 ALA F CA 1
ATOM 1112 C C . ALA F 1 49 ? 132.98258 151.50507 135.88306 1.000 24.20202 49 ALA F C 1
ATOM 1113 O O . ALA F 1 49 ? 133.42754 151.64602 137.02694 1.000 39.27626 49 ALA F O 1
ATOM 1115 N N . THR F 1 50 ? 133.45078 150.60119 135.02872 1.000 29.12103 50 THR F N 1
ATOM 1116 C CA . THR F 1 50 ? 134.45110 149.61211 135.39763 1.000 30.95687 50 THR F CA 1
ATOM 1117 C C . THR F 1 50 ? 135.75347 149.87459 134.65313 1.000 28.07663 50 THR F C 1
ATOM 1118 O O . THR F 1 50 ? 135.75609 150.13736 133.44712 1.000 35.30471 50 THR F O 1
ATOM 1122 N N . THR F 1 51 ? 136.86263 149.80435 135.38630 1.000 27.00419 51 THR F N 1
ATOM 1123 C CA . THR F 1 51 ? 138.19033 150.00510 134.81768 1.000 25.44271 51 THR F CA 1
ATOM 1124 C C . THR F 1 51 ? 139.08436 148.86084 135.26517 1.000 23.31211 51 THR F C 1
ATOM 1125 O O . THR F 1 51 ? 139.18100 148.58188 136.46388 1.000 39.58347 51 THR F O 1
ATOM 1129 N N . ALA F 1 52 ? 139.73527 148.20347 134.30888 1.000 23.14611 52 ALA F N 1
ATOM 1130 C CA . ALA F 1 52 ? 140.62522 147.08685 134.59360 1.000 22.32371 52 ALA F CA 1
ATOM 1131 C C . ALA F 1 52 ? 141.93143 147.27950 133.84044 1.0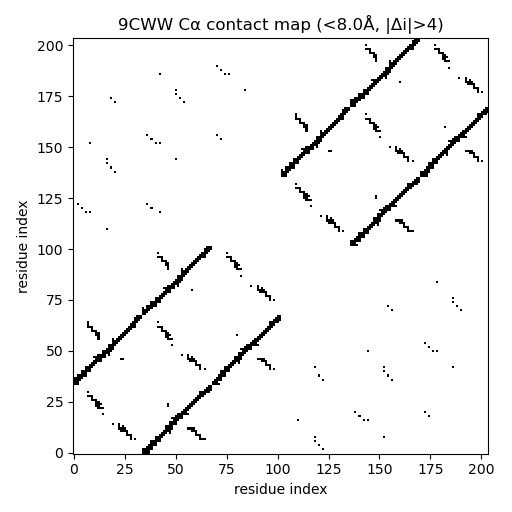00 24.16166 52 ALA F C 1
ATOM 1132 O O . ALA F 1 52 ? 141.92254 147.60119 132.64833 1.000 32.29172 52 ALA F O 1
ATOM 1134 N N . ALA F 1 53 ? 143.04863 147.08505 134.53648 1.000 20.53934 53 ALA F N 1
ATOM 1135 C CA . ALA F 1 53 ? 144.36923 147.18282 133.93460 1.000 18.20115 53 ALA F CA 1
ATOM 1136 C C . ALA F 1 53 ? 145.26622 146.10570 134.52229 1.000 16.38877 53 ALA F C 1
ATOM 1137 O O . ALA F 1 53 ? 145.25110 145.87088 135.73313 1.000 32.74079 53 ALA F O 1
ATOM 1139 N N . GLY F 1 54 ? 146.04931 145.45843 133.66285 1.000 22.49716 54 GLY F N 1
ATOM 1140 C CA . GLY F 1 54 ? 146.93772 144.40322 134.10858 1.000 24.39347 54 GLY F CA 1
ATOM 1141 C C . GLY F 1 54 ? 146.21088 143.22401 134.72161 1.000 21.35213 54 GLY F C 1
ATOM 1142 O O . GLY F 1 54 ? 146.55387 142.77801 135.81989 1.000 34.69719 54 GLY F O 1
ATOM 1143 N N . VAL F 1 55 ? 145.19326 142.72066 134.03121 1.000 25.18914 55 VAL F N 1
ATOM 1144 C CA . VAL F 1 55 ? 144.37945 141.61377 134.51888 1.000 22.11240 55 VAL F CA 1
ATOM 1145 C C . VAL F 1 55 ? 144.80492 140.34427 133.79419 1.000 25.95924 55 VAL F C 1
ATOM 1146 O O . VAL F 1 55 ? 144.83994 140.30573 132.55861 1.000 33.36760 55 VAL F O 1
ATOM 1150 N N . ALA F 1 56 ? 145.12996 139.30571 134.56037 1.000 29.46136 56 ALA F N 1
ATOM 1151 C CA . ALA F 1 56 ? 145.47694 137.99686 134.02060 1.000 23.89778 56 ALA F CA 1
ATOM 1152 C C . ALA F 1 56 ? 144.49246 136.97419 134.56704 1.000 23.00486 56 ALA F C 1
ATOM 1153 O O . ALA F 1 56 ? 144.38577 136.80230 135.78579 1.000 31.98566 56 ALA F O 1
ATOM 1155 N N . VAL F 1 57 ? 143.77856 136.29849 133.67101 1.000 23.84963 57 VAL F N 1
ATOM 1156 C CA . VAL F 1 57 ? 142.75666 135.32608 134.04272 1.000 26.47968 57 VAL F CA 1
ATOM 1157 C C . VAL F 1 57 ? 143.12811 133.99818 133.39795 1.000 21.37865 57 VAL F C 1
ATOM 1158 O O . VAL F 1 57 ? 143.14638 133.88217 132.16555 1.000 28.85697 57 VAL F O 1
ATOM 1162 N N . GLY F 1 58 ? 143.42270 132.99977 134.22527 1.000 24.72847 58 GLY F N 1
ATOM 1163 C CA . GLY F 1 58 ? 143.78073 131.68256 133.72044 1.000 17.34056 58 GLY F CA 1
ATOM 1164 C C . GLY F 1 58 ? 144.98570 131.68777 132.80674 1.000 20.78259 58 GLY F C 1
ATOM 1165 O O . GLY F 1 58 ? 145.01096 130.95258 131.81252 1.000 28.30038 58 GLY F O 1
ATOM 1166 N N . SER F 1 59 ? 145.99619 132.49019 133.12978 1.000 21.21957 59 SER F N 1
ATOM 1167 C CA . SER F 1 59 ? 147.11379 132.73415 132.23270 1.000 25.28946 59 SER F CA 1
ATOM 1168 C C . SER F 1 59 ? 148.43406 132.46477 132.93921 1.000 22.77780 59 SER F C 1
ATOM 1169 O O . SER F 1 59 ? 148.53248 132.55034 134.16481 1.000 31.25810 59 SER F O 1
ATOM 1172 N N . ALA F 1 60 ? 149.45048 132.13059 132.14860 1.000 27.05797 60 ALA F N 1
ATOM 1173 C CA . ALA F 1 60 ? 150.81506 131.95566 132.64379 1.000 26.47338 60 ALA F CA 1
ATOM 1174 C C . ALA F 1 60 ? 151.62205 133.16146 132.17424 1.000 26.47065 60 ALA F C 1
ATOM 1175 O O . ALA F 1 60 ? 152.14248 133.18884 131.05877 1.000 29.69620 60 ALA F O 1
ATOM 1177 N N . VAL F 1 61 ? 151.72282 134.16950 133.03666 1.000 24.96515 61 VAL F N 1
ATOM 1178 C CA . VAL F 1 61 ? 152.35462 135.43812 132.69423 1.000 26.13081 61 VAL F CA 1
ATOM 1179 C C . VAL F 1 61 ? 153.62595 135.60836 133.51115 1.000 20.86860 61 VAL F C 1
ATOM 1180 O O . VAL F 1 61 ? 153.63437 135.38795 134.72725 1.000 32.17874 61 VAL F O 1
ATOM 1184 N N . GLY F 1 62 ? 154.70724 135.99841 132.83772 1.000 21.03009 62 GLY F N 1
ATOM 1185 C CA . GLY F 1 62 ? 155.95681 136.24452 133.53460 1.000 22.45721 62 GLY F CA 1
ATOM 1186 C C . GLY F 1 62 ? 155.90095 137.45925 134.44092 1.000 24.92632 62 GLY F C 1
ATOM 1187 O O . GLY F 1 62 ? 156.41955 137.43343 135.56050 1.000 28.66368 62 GLY F O 1
ATOM 1188 N N . HIS F 1 63 ? 155.27150 138.53525 133.97292 1.000 26.00608 63 HIS F N 1
ATOM 1189 C CA . HIS F 1 63 ? 155.21496 139.77957 134.72563 1.000 19.04558 63 HIS F CA 1
ATOM 1190 C C . HIS F 1 63 ? 153.98877 140.56504 134.28574 1.000 21.53593 63 HIS F C 1
ATOM 1191 O O . HIS F 1 63 ? 153.68293 140.63229 133.09271 1.000 36.01250 63 HIS F O 1
ATOM 1198 N N . VAL F 1 64 ? 153.29374 141.15835 135.25416 1.000 22.21315 64 VAL F N 1
ATOM 1199 C CA . VAL F 1 64 ? 152.08215 141.92983 135.00272 1.000 22.61895 64 VAL F CA 1
ATOM 1200 C C . VAL F 1 64 ? 152.25178 143.31917 135.59978 1.000 26.03054 64 VAL F C 1
ATOM 1201 O O . VAL F 1 64 ? 152.64695 143.45620 136.76268 1.000 33.95914 64 VAL F O 1
ATOM 1205 N N . MET F 1 65 ? 151.95194 144.34425 134.80512 1.000 33.19581 65 MET F N 1
ATOM 1206 C CA . MET F 1 65 ? 151.93139 145.72710 135.26206 1.000 30.46561 65 MET F CA 1
ATOM 1207 C C . MET F 1 65 ? 150.56309 146.31585 134.96030 1.000 30.32454 65 MET F C 1
ATOM 1208 O O . MET F 1 65 ? 150.01803 146.09740 133.87394 1.000 39.76101 65 MET F O 1
ATOM 1213 N N . GLY F 1 66 ? 150.01036 147.05617 135.91660 1.000 24.34736 66 GLY F N 1
ATOM 1214 C CA . GLY F 1 66 ? 148.69693 147.63988 135.73452 1.000 21.80361 66 GLY F CA 1
ATOM 1215 C C . GLY F 1 66 ? 148.51619 148.97929 136.41665 1.000 23.94622 66 GLY F C 1
ATOM 1216 O O . GLY F 1 66 ? 148.87550 149.14476 137.58582 1.000 39.96711 66 GLY F O 1
ATOM 1217 N N . SER F 1 67 ? 147.96002 149.94596 135.68981 1.000 24.89597 67 SER F N 1
ATOM 1218 C CA . SER F 1 67 ? 147.65032 151.26504 136.22747 1.000 25.64293 67 SER F CA 1
ATOM 1219 C C . SER F 1 67 ? 146.26003 151.65735 135.75521 1.000 24.25592 67 SER F C 1
ATOM 1220 O O . SER F 1 67 ? 146.02259 151.77049 134.54859 1.000 35.55635 67 SER F O 1
ATOM 1223 N N . ALA F 1 68 ? 145.34635 151.86376 136.69934 1.000 27.90683 68 ALA F N 1
ATOM 1224 C CA . ALA F 1 68 ? 143.95754 152.16096 136.38462 1.000 26.61254 68 ALA F CA 1
ATOM 1225 C C . ALA F 1 68 ? 143.48775 153.37020 137.17846 1.000 28.74594 68 ALA F C 1
ATOM 1226 O O . ALA F 1 68 ? 143.82178 153.51981 138.35715 1.000 38.75587 68 ALA F O 1
ATOM 1228 N N . LEU F 1 69 ? 142.71305 154.23115 136.52277 1.000 26.92737 69 LEU F N 1
ATOM 1229 C CA . LEU F 1 69 ? 142.13341 155.41242 137.14430 1.000 29.56364 69 LEU F CA 1
ATOM 1230 C C . LEU F 1 69 ? 140.68542 155.54080 136.69753 1.000 29.98733 69 LEU F C 1
ATOM 1231 O O . LEU F 1 69 ? 140.36736 155.30959 135.52757 1.000 35.96075 69 LEU F O 1
ATOM 1236 N N . THR F 1 70 ? 139.80906 155.90692 137.63054 1.000 38.19387 70 THR F N 1
ATOM 1237 C CA . THR F 1 70 ? 138.38457 156.02647 137.35086 1.000 37.03846 70 THR F CA 1
ATOM 1238 C C . THR F 1 70 ? 137.83833 157.30410 137.96655 1.000 35.18400 70 THR F C 1
ATOM 1239 O O . THR F 1 70 ? 138.06728 157.57624 139.14918 1.000 43.044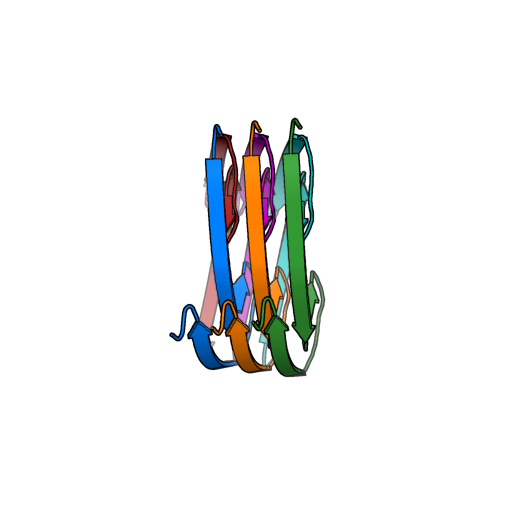77 70 THR F O 1
ATOM 1243 N N . GLY F 1 71 ? 137.12053 158.08123 137.16162 1.000 34.78290 71 GLY F N 1
ATOM 1244 C CA . GLY F 1 71 ? 136.34765 159.19863 137.66271 1.000 32.24621 71 GLY F CA 1
ATOM 1245 C C . GLY F 1 71 ? 134.91086 159.09224 137.19930 1.000 33.45397 71 GLY F C 1
ATOM 1246 O O . GLY F 1 71 ? 134.63827 159.18564 135.99953 1.000 46.44338 71 GLY F O 1
ATOM 1247 N N . ALA F 1 72 ? 133.97931 158.89836 138.12941 1.000 35.18436 72 ALA F N 1
ATOM 1248 C CA . ALA F 1 72 ? 132.59757 158.62868 137.76581 1.000 35.59326 72 ALA F CA 1
ATOM 1249 C C . ALA F 1 72 ? 131.65404 159.38777 138.68629 1.000 40.08948 72 ALA F C 1
ATOM 1250 O O . ALA F 1 72 ? 131.99774 159.73109 139.81940 1.000 43.08838 72 ALA F O 1
ATOM 1252 N N . PHE F 1 73 ? 130.44964 159.64235 138.17150 1.000 40.50313 73 PHE F N 1
ATOM 1253 C CA . PHE F 1 73 ? 129.36917 160.27281 138.93200 1.000 41.02529 73 PHE F CA 1
ATOM 1254 C C . PHE F 1 73 ? 129.80471 161.61121 139.52366 1.000 41.66877 73 PHE F C 1
ATOM 1255 O O . PHE F 1 73 ? 129.49976 161.93846 140.67215 1.000 42.13938 73 PHE F O 1
ATOM 1263 N N . SER F 1 74 ? 130.52600 162.39448 138.72690 1.000 49.40444 74 SER F N 1
ATOM 1264 C CA . SER F 1 74 ? 130.97903 163.71456 139.14131 1.000 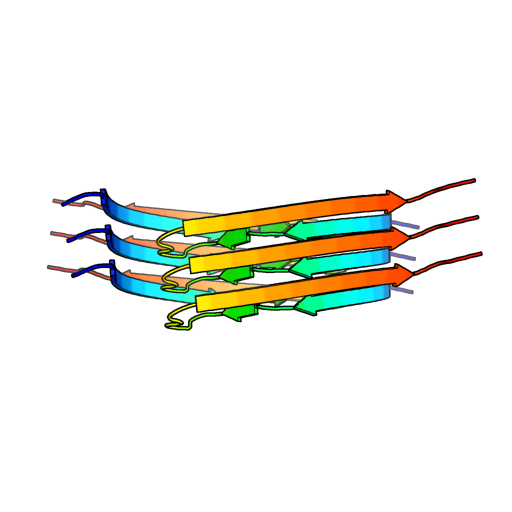50.75145 74 SER F CA 1
ATOM 1265 C C . SER F 1 74 ? 129.85938 164.72708 138.93990 1.000 49.76525 74 SER F C 1
ATOM 1266 O O . SER F 1 74 ? 129.24271 164.77618 137.87094 1.000 50.82481 74 SER F O 1
ATOM 1269 N N . GLY F 1 75 ? 129.59994 165.52863 139.96731 1.000 52.67279 75 GLY F N 1
ATOM 1270 C CA . GLY F 1 75 ? 128.55414 166.53249 139.90477 1.000 52.34434 75 GLY F CA 1
ATOM 1271 C C . GLY F 1 75 ? 128.89663 167.70159 139.00263 1.000 53.90312 75 GLY F C 1
ATOM 1272 O O . GLY F 1 75 ? 130.06237 167.92681 138.67814 1.000 55.30507 75 GLY F O 1
#

Radius of gyration: 18.31 Å; Cα contacts (8 Å, |Δi|>4): 701; chains: 6; bounding box: 51×59×20 Å

GO terms:
  GO:0005758 mitochondrial intermembrane space (C, IDA)
  GO:0005739 mitochondrion (C, HTP)
  GO:0005515 protein binding (F, IPI)
  GO:0005739 mitochondrion (C, IDA)
  GO:0007005 mitochondrion organization (P, IMP)
  GO:0061617 MICOS complex (C, IDA)
  GO:0007007 inner mitochondrial membrane organization (P, IMP)

B-factor: mean 33.04, std 10.02, range [16.39, 62.93]

Solvent-accessible surface area: 9375 Å² total; per-residue (Å²): 105,68,58,110,18,82,45,28,37,28,28,19,16,52,47,79,23,21,4,20,43,79,61,92,53,72,60,110,68,30,33,118,59,113,60,46,5,38,1,44,1,0,14,0,20,0,0,19,1,54,8,1,25,0,33,39,0,65,7,56,3,72,0,22,0,24,40,81,109,65,54,72,33,95,53,34,70,39,68,23,24,70,6,100,59,42,97,45,64,87,14,132,12,94,7,126,8,61,12,60,81,94,107,68,94,113,22,83,85,25,58,28,29,19,16,52,46,81,24,21,4,20,42,79,62,91,51,72,58,109,67,31,34,119,58,112,63,43,22,40,3,43,7,0,16,0,20,0,0,19,1,52,2,0,0,0,23,42,2,66,8,60,4,76,1,24,0,24,41,84,106,67,52,68,32,96,53,34,68,39,67,24,24,71,5,98,26,37,66,44,54,88,13,135,12,96,8,128,10,61,11,62,83,98

Organism: Homo sapiens (NCBI:txid9606)

InterPro domains:
  IPR010625 CHCH [PF06747] (102-133)
  IPR055304 Coiled-coil-helix-coiled-coil-helix domain-containing protein 2/10-like [PTHR13523] (1-139)

Foldseek 3Di:
DVDDDDDDDWDFFDDDPDDDPDTDGDTDDDDPDD/DVDDDDDDDWDFFDDDPDDDPDTDGDTDDDDPDD/DVDDDDDDDWDFFDDDPDDDPDTDGDTDDDDPDD/DVDDDDDDDWDFFDDDPDDDPDTDGDTDDDDPDD/DVDDDDDDDWDFFDDDPDDDPDTDGDTDDDDPDD/DVDDDDDDDWDFFDDDPDDDPDTDGDTDDDDPDD

Sequence (204 aa):
PGLMAQMATTAAGVAVGSAVGHVMGSALTGAFSGPGLMAQMATTAAGVAVGSAVGHVMGSALTGAFSGPGLMAQMATTAAGVAVGSAVGHVMGSALTGAFSGPGLMAQMATTAAGVAVGSAVGHVMGSALTGAFSGPGLMAQMATTAAGVAVGSAVGHVMGSALTGAFSGPGLMAQMATTAAGVAVGSAVGHVMGSALTGAFSG